Protein AF-A0A937CIP4-F1 (afdb_monomer)

Radius of gyration: 23.68 Å; Cα contacts (8 Å, |Δi|>4): 635; chains: 1; bounding box: 58×30×67 Å

pLDDT: mean 73.95, std 13.99, range [34.94, 93.0]

Sequence (249 aa):
MAFNQESLDRVAIQSRGIFNKYVYETSDSKADVLVAGYFSQSRFSIIDNDETNGKGWNHGIIECNCSDGVVIAQIDGATGSANLIPASGNGIAQVSITHPAVNYFVTVVGTGTADLNPALGGYVQVLNGFAETLNKNGAFITLADGRVQVLNGGVVQITGFADVSHSENNTNVGAAFSVTRGGFTTLSARAVHSKLPNKLLTGDIGNISGTGTLVAQAGDIIGLALASSTSGNVSITSSSLVFNFIGIN

Foldseek 3Di:
DDKDKDFDDDDPDDDPDDAREIEIEDQAAPVCCVVVCVQQPDAFAQAQDVVVVRHGQAQHKYWYQYNHGIWIWTQHNPGRGTHTDQQPDWKKWKKKQDDQPDWDKDWWAAPLDQQPFVVSDRWDFQFQRIDTPDTPRPQWDQDNGRWIAGAAWAKKKKWKKWWKDWPAAQKKKWKWKWKADPNDIDTDRDIFIDTFHGPPDPPGIDMGIDMDMDGDHHGIIMGMIMHMNHGTMMTTNIMMMMMIGPDHD

Mean predicted aligned error: 15.04 Å

Nearest PDB structures (foldseek):
  6fxn-assembly2_L  TM=7.599E-01  e=6.433E-06  Homo sapiens
  6a3v-assembly8_O  TM=5.707E-01  e=2.473E-05  Homo sapiens
  4msv-assembly1_A  TM=5.557E-01  e=6.882E-05  Homo sapiens
  6x82-assembly2_F  TM=5.798E-01  e=4.785E-04  Homo sapiens
  8iq9-assembly1_B  TM=3.345E-01  e=2.313E-02  Klebsiella phage VLC6

Secondary structure (DSSP, 8-state):
---EEEEPPPPS---TTS--EEEEE-SS-HHHHHHTTTTTT-B---S-SGGGTTS--TT-EEEEEETTEEEEEEE-TTT-BEEE---SS--EEEEE---TTS-EEEEE---S-SS--GGG---EE--S--EEEEEETTSEEE-TTS-EEESS-EEEEEEEEEEEEESSSSEEEEEEEEEEETTEEEE-SS-EEEEE--TTSTT-PEEEEEEEEEEE-TT-EEEEEEEESSSEEEEEEEEEEEEEEEE--

Structure (mmCIF, N/CA/C/O backbone):
data_AF-A0A937CIP4-F1
#
_entry.id   AF-A0A937CIP4-F1
#
loop_
_atom_site.group_PDB
_atom_site.id
_atom_site.type_symbol
_atom_site.label_atom_id
_atom_site.label_alt_id
_atom_site.label_comp_id
_atom_site.label_asym_id
_atom_site.label_entity_id
_atom_site.label_seq_id
_atom_site.pdbx_PDB_ins_code
_atom_site.Cartn_x
_atom_site.Cartn_y
_atom_site.Cartn_z
_atom_site.occupancy
_atom_site.B_iso_or_equiv
_atom_site.auth_seq_id
_atom_site.auth_comp_id
_atom_site.auth_asym_id
_atom_site.auth_atom_id
_atom_site.pdbx_PDB_model_num
ATOM 1 N N . MET A 1 1 ? -5.353 -14.628 31.528 1.00 42.16 1 MET A N 1
ATOM 2 C CA . MET A 1 1 ? -4.957 -13.240 31.838 1.00 42.16 1 MET A CA 1
ATOM 3 C C . MET A 1 1 ? -5.958 -12.687 32.834 1.00 42.16 1 MET A C 1
ATOM 5 O O . MET A 1 1 ? -7.138 -12.967 32.668 1.00 42.16 1 MET A O 1
ATOM 9 N N . ALA A 1 2 ? -5.501 -12.007 33.884 1.00 37.34 2 ALA A N 1
ATOM 10 C CA . ALA A 1 2 ? -6.371 -11.323 34.839 1.00 37.34 2 ALA A CA 1
ATOM 11 C C . ALA A 1 2 ? -6.363 -9.830 34.488 1.00 37.34 2 ALA A C 1
ATOM 13 O O . ALA A 1 2 ? -5.285 -9.262 34.341 1.00 37.34 2 ALA A O 1
ATOM 14 N N . PHE A 1 3 ? -7.536 -9.229 34.305 1.00 42.75 3 PHE A N 1
ATOM 15 C CA . PHE A 1 3 ? -7.700 -7.799 34.047 1.00 42.75 3 PHE A CA 1
ATOM 16 C C . PHE A 1 3 ? -8.361 -7.147 35.262 1.00 42.75 3 PHE A C 1
ATOM 18 O O . PHE A 1 3 ? -9.248 -7.743 35.876 1.00 42.75 3 PHE A O 1
ATOM 25 N N . ASN A 1 4 ? -7.936 -5.931 35.602 1.00 43.19 4 ASN A N 1
ATOM 26 C CA . ASN A 1 4 ? -8.629 -5.113 36.590 1.00 43.19 4 ASN A CA 1
ATOM 27 C C . ASN A 1 4 ? -9.716 -4.316 35.867 1.00 43.19 4 ASN A C 1
ATOM 29 O O . ASN A 1 4 ? -9.428 -3.580 34.924 1.00 43.19 4 ASN A O 1
ATOM 33 N N . GLN A 1 5 ? -10.966 -4.513 36.280 1.00 43.41 5 GLN A N 1
ATOM 34 C CA . GLN A 1 5 ? -12.131 -3.828 35.730 1.00 43.41 5 GLN A CA 1
ATOM 35 C C . GLN A 1 5 ? -12.677 -2.866 36.783 1.00 43.41 5 GLN A C 1
ATOM 37 O O . GLN A 1 5 ? -13.103 -3.303 37.852 1.00 43.41 5 GLN A O 1
ATOM 42 N N . GLU A 1 6 ? -12.707 -1.573 36.464 1.00 48.78 6 GLU A N 1
ATOM 43 C CA . GLU A 1 6 ? -13.253 -0.542 37.349 1.00 48.78 6 GLU A CA 1
ATOM 44 C C . GLU A 1 6 ? -14.377 0.238 36.649 1.00 48.78 6 GLU A C 1
ATOM 46 O O . GLU A 1 6 ? -14.288 0.595 35.471 1.00 48.78 6 GLU A O 1
ATOM 51 N N . SER A 1 7 ? -15.469 0.477 37.382 1.00 50.19 7 SER A N 1
ATOM 52 C CA . SER A 1 7 ? -16.595 1.313 36.951 1.00 50.19 7 SER A CA 1
ATOM 53 C C . SER A 1 7 ? -16.460 2.689 37.593 1.00 50.19 7 SER A C 1
ATOM 55 O O . SER A 1 7 ? -16.365 2.785 38.815 1.00 50.19 7 SER A O 1
ATOM 57 N N . LEU A 1 8 ? -16.488 3.760 36.797 1.00 51.81 8 LEU A N 1
ATOM 58 C CA . LEU A 1 8 ? -16.479 5.127 37.322 1.00 51.81 8 LEU A CA 1
ATOM 59 C C . LEU A 1 8 ? -17.907 5.568 37.677 1.00 51.81 8 LEU A C 1
ATOM 61 O O . LEU A 1 8 ? -18.772 5.666 36.806 1.00 51.81 8 LEU A O 1
ATOM 65 N N . ASP A 1 9 ? -18.147 5.839 38.961 1.00 43.75 9 ASP A N 1
ATOM 66 C CA . ASP A 1 9 ? -19.441 6.293 39.482 1.00 43.75 9 ASP A CA 1
ATOM 67 C C . ASP A 1 9 ? -19.730 7.767 39.123 1.00 43.75 9 ASP A C 1
ATOM 69 O O . ASP A 1 9 ? -18.839 8.622 39.127 1.00 43.75 9 ASP A O 1
ATOM 73 N N . ARG A 1 10 ? -20.996 8.096 38.815 1.00 47.72 10 ARG A N 1
ATOM 74 C CA . ARG A 1 10 ? -21.401 9.469 38.442 1.00 47.72 10 ARG A CA 1
ATOM 75 C C . ARG A 1 10 ? -21.506 10.388 39.661 1.00 47.72 10 ARG A C 1
ATOM 77 O O . ARG A 1 10 ? -22.146 10.063 40.656 1.00 47.72 10 ARG A O 1
ATOM 84 N N . VAL A 1 11 ? -21.017 11.620 39.503 1.00 37.62 11 VAL A N 1
ATOM 85 C CA . VAL A 1 11 ? -21.345 12.764 40.370 1.00 37.62 11 VAL A CA 1
ATOM 86 C C . VAL A 1 11 ? -22.846 13.086 40.263 1.00 37.62 11 VAL A C 1
ATOM 88 O O . VAL A 1 11 ? -23.406 13.111 39.167 1.00 37.62 11 VAL A O 1
ATOM 91 N N . ALA A 1 12 ? -23.491 13.367 41.402 1.00 38.19 12 ALA A N 1
ATOM 92 C CA . ALA A 1 12 ? -24.948 13.451 41.601 1.00 38.19 12 ALA A CA 1
ATOM 93 C C . ALA A 1 12 ? -25.727 14.486 40.752 1.00 38.19 12 ALA A C 1
ATOM 95 O O . ALA A 1 12 ? -26.952 14.543 40.831 1.00 38.19 12 ALA A O 1
ATOM 96 N N . ILE A 1 13 ? -25.061 15.300 39.929 1.00 41.53 13 ILE A N 1
ATOM 97 C CA . ILE A 1 13 ? -25.682 16.375 39.142 1.00 41.53 13 ILE A CA 1
ATOM 98 C C . ILE A 1 13 ? -25.259 16.245 37.679 1.00 41.53 13 ILE A C 1
ATOM 100 O O . ILE A 1 13 ? -24.484 17.052 37.177 1.00 41.53 13 ILE A O 1
ATOM 104 N N . GLN A 1 14 ? -25.738 15.225 36.969 1.00 38.31 14 GLN A N 1
ATOM 105 C CA . GLN A 1 14 ? -25.582 15.185 35.514 1.00 38.31 14 GLN A CA 1
ATOM 106 C C . GLN A 1 14 ? -26.808 14.566 34.833 1.00 38.31 14 GLN A C 1
ATOM 108 O O . GLN A 1 14 ? -27.176 13.407 35.058 1.00 38.31 14 GLN A O 1
ATOM 113 N N . SER A 1 15 ? -27.437 15.344 33.954 1.00 34.94 15 SER A N 1
ATOM 114 C CA . SER A 1 15 ? -28.519 14.898 33.083 1.00 34.94 15 SER A CA 1
ATOM 115 C C . SER A 1 15 ? -28.014 13.847 32.081 1.00 34.94 15 SER A C 1
ATOM 117 O O . SER A 1 15 ? -26.841 13.805 31.721 1.00 34.94 15 SER A O 1
ATOM 119 N N . ARG A 1 16 ? -28.909 12.908 31.764 1.00 38.69 16 ARG A N 1
ATOM 120 C CA . ARG A 1 16 ? -28.901 11.900 30.687 1.00 38.69 16 ARG A CA 1
ATOM 121 C C . ARG A 1 16 ? -27.585 11.690 29.905 1.00 38.69 16 ARG A C 1
ATOM 123 O O . ARG A 1 16 ? -27.241 12.477 29.036 1.00 38.69 16 ARG A O 1
ATOM 130 N N . GLY A 1 17 ? -26.947 10.539 30.144 1.00 39.53 17 GLY A N 1
ATOM 131 C CA . GLY A 1 17 ? -26.232 9.792 29.097 1.00 39.53 17 GLY A CA 1
ATOM 132 C C . GLY A 1 17 ? -24.750 10.081 28.850 1.00 39.53 17 GLY A C 1
ATOM 133 O O . GLY A 1 17 ? -24.206 9.522 27.910 1.00 39.53 17 GLY A O 1
ATOM 134 N N . ILE A 1 18 ? -24.078 10.920 29.643 1.00 41.06 18 ILE A N 1
ATOM 135 C CA . ILE A 1 18 ? -22.749 11.420 29.231 1.00 41.06 18 ILE A CA 1
ATOM 136 C C . ILE A 1 18 ? -21.571 10.524 29.679 1.00 41.06 18 ILE A C 1
ATOM 138 O O . ILE A 1 18 ? -20.531 10.550 29.036 1.00 41.06 18 ILE A O 1
ATOM 142 N N . PHE A 1 19 ? -21.713 9.670 30.706 1.00 47.16 19 PHE A N 1
ATOM 143 C CA . PHE A 1 19 ? -20.619 8.781 31.143 1.00 47.16 19 PHE A CA 1
ATOM 144 C C . PHE A 1 19 ? -21.122 7.441 31.702 1.00 47.16 19 PHE A C 1
ATOM 146 O O . PHE A 1 19 ? -21.158 7.250 32.913 1.00 47.16 19 PHE A O 1
ATOM 153 N N . ASN A 1 20 ? -21.489 6.505 30.824 1.00 56.81 20 ASN A N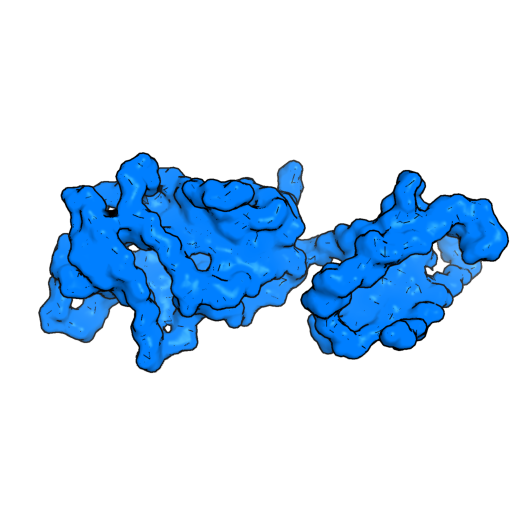 1
ATOM 154 C CA . ASN A 1 20 ? -21.344 5.077 31.128 1.00 56.81 20 ASN A CA 1
ATOM 155 C C . ASN A 1 20 ? -19.992 4.669 30.535 1.00 56.81 20 ASN A C 1
ATOM 157 O O . ASN A 1 20 ? -19.933 4.348 29.351 1.00 56.81 20 ASN A O 1
ATOM 161 N N . LYS A 1 21 ? -18.904 4.812 31.303 1.00 57.62 21 LYS A N 1
ATOM 162 C CA . LYS A 1 21 ? -17.535 4.557 30.834 1.00 57.62 21 LYS A CA 1
ATOM 163 C C . LYS A 1 21 ? -16.907 3.412 31.623 1.00 57.62 21 LYS A C 1
ATOM 165 O O . LYS A 1 21 ? -16.820 3.493 32.846 1.00 57.62 21 LYS A O 1
ATOM 170 N N . TYR A 1 22 ? -16.417 2.404 30.912 1.00 66.25 22 TYR A N 1
ATOM 171 C CA . TYR A 1 22 ? -15.527 1.381 31.453 1.00 66.25 22 TYR A CA 1
ATOM 172 C C . TYR A 1 22 ? -14.082 1.691 31.111 1.00 66.25 22 TYR A C 1
ATOM 174 O O . TYR A 1 22 ? -13.801 2.108 29.988 1.00 66.25 22 TYR A O 1
ATOM 182 N N . VAL A 1 23 ? -13.178 1.458 32.058 1.00 64.31 23 VAL A N 1
ATOM 183 C CA . VAL A 1 23 ? -11.736 1.540 31.821 1.00 64.31 23 VAL A CA 1
ATOM 184 C C . VAL A 1 23 ? -11.130 0.166 32.066 1.00 64.31 23 VAL A C 1
ATOM 186 O O . VAL A 1 23 ? -11.294 -0.414 33.138 1.00 64.31 23 VAL A O 1
ATOM 189 N N . TYR A 1 24 ? -10.446 -0.346 31.052 1.00 69.44 24 TYR A N 1
ATOM 190 C CA . TYR A 1 24 ? -9.569 -1.502 31.140 1.00 69.44 24 TYR A CA 1
ATOM 191 C C . TYR A 1 24 ? -8.127 -1.019 31.084 1.00 69.44 24 TYR A C 1
ATOM 193 O O . TYR A 1 24 ? -7.773 -0.244 30.198 1.00 69.44 24 TYR A O 1
ATOM 201 N N . GLU A 1 25 ? -7.282 -1.512 31.980 1.00 75.81 25 GLU A N 1
ATOM 202 C CA . GLU A 1 25 ? -5.837 -1.296 31.907 1.00 75.81 25 GLU A CA 1
ATOM 203 C C . GLU A 1 25 ? -5.137 -2.610 31.568 1.00 75.81 25 GLU A C 1
ATOM 205 O O . GLU A 1 25 ? -5.416 -3.650 32.171 1.00 75.81 25 GLU A O 1
ATOM 210 N N . THR A 1 26 ? -4.234 -2.570 30.590 1.00 78.50 26 THR A N 1
ATOM 211 C CA . THR A 1 26 ? -3.419 -3.720 30.195 1.00 78.50 26 THR A CA 1
ATOM 212 C C . THR A 1 26 ? -2.002 -3.297 29.814 1.00 78.50 26 THR A C 1
ATOM 214 O O . THR A 1 26 ? -1.764 -2.194 29.322 1.00 78.50 26 THR A O 1
ATOM 217 N N . SER A 1 27 ? -1.045 -4.202 30.023 1.00 85.19 27 SER A N 1
ATOM 218 C CA . SER A 1 27 ? 0.315 -4.079 29.491 1.00 85.19 27 SER A CA 1
ATOM 219 C C . SER A 1 27 ? 0.413 -4.424 28.001 1.00 85.19 27 SER A C 1
ATOM 221 O O . SER A 1 27 ? 1.442 -4.149 27.385 1.00 85.19 27 SER A O 1
ATOM 223 N N . ASP A 1 28 ? -0.622 -5.037 27.426 1.00 74.00 28 ASP A N 1
ATOM 224 C CA . ASP A 1 28 ? -0.660 -5.411 26.011 1.00 74.00 28 ASP A CA 1
ATOM 225 C C . ASP A 1 28 ? -0.593 -4.171 25.109 1.00 74.00 28 ASP A C 1
ATOM 227 O O . ASP A 1 28 ? -0.976 -3.068 25.517 1.00 74.00 28 ASP A O 1
ATOM 231 N N . SER A 1 29 ? -0.097 -4.339 23.881 1.00 76.94 29 SER A N 1
ATOM 232 C CA . SER A 1 29 ? -0.167 -3.270 22.881 1.00 76.94 29 SER A CA 1
ATOM 233 C C . SER A 1 29 ? -1.585 -3.151 22.313 1.00 76.94 29 SER A C 1
ATOM 235 O O . SER A 1 29 ? -2.377 -4.098 22.355 1.00 76.94 29 SER A O 1
ATOM 237 N N . LYS A 1 30 ? -1.913 -2.016 21.692 1.00 74.25 30 LYS A N 1
ATOM 238 C CA . LYS A 1 30 ? -3.183 -1.829 20.971 1.00 74.25 30 LYS A CA 1
ATOM 239 C C . LYS A 1 30 ? -3.402 -2.922 19.924 1.00 74.25 30 LYS A C 1
ATOM 241 O O . LYS A 1 30 ? -4.529 -3.376 19.750 1.00 74.25 30 LYS A O 1
ATOM 246 N N . ALA A 1 31 ? -2.347 -3.340 19.222 1.00 70.06 31 ALA A N 1
ATOM 247 C CA . ALA A 1 31 ? -2.440 -4.385 18.205 1.00 70.06 31 ALA A CA 1
ATOM 248 C C . ALA A 1 31 ? -2.856 -5.729 18.819 1.00 70.06 31 ALA A C 1
ATOM 250 O O . ALA A 1 31 ? -3.760 -6.382 18.299 1.00 70.06 31 ALA A O 1
ATOM 251 N N . ASP A 1 32 ? -2.265 -6.095 19.957 1.00 72.19 32 ASP A N 1
ATOM 252 C CA . ASP A 1 32 ? -2.587 -7.334 20.669 1.00 72.19 32 ASP A CA 1
ATOM 253 C C . ASP A 1 32 ? -4.035 -7.325 21.177 1.00 72.19 32 ASP A C 1
ATOM 255 O O . ASP A 1 32 ? -4.765 -8.296 20.978 1.00 72.19 32 ASP A O 1
ATOM 259 N N . VAL A 1 33 ? -4.490 -6.200 21.740 1.00 69.38 33 VAL A N 1
ATOM 260 C CA . VAL A 1 33 ? -5.876 -5.999 22.209 1.00 69.38 33 VAL A CA 1
ATOM 261 C C . VAL A 1 33 ? -6.894 -6.158 21.073 1.00 69.38 33 VAL A C 1
ATOM 263 O O . VAL A 1 33 ? -7.955 -6.769 21.252 1.00 69.38 33 VAL A O 1
ATOM 266 N N . LEU A 1 34 ? -6.578 -5.626 19.889 1.00 71.06 34 LEU A N 1
ATOM 267 C CA . LEU A 1 34 ? -7.435 -5.718 18.705 1.00 71.06 34 LEU A CA 1
ATOM 268 C C . LEU A 1 34 ? -7.466 -7.141 18.129 1.00 71.06 34 LEU A C 1
ATOM 270 O O . LEU A 1 34 ? -8.548 -7.654 17.841 1.00 71.06 34 LEU A O 1
ATOM 274 N N . VAL A 1 35 ? -6.306 -7.794 18.000 1.00 70.88 35 VAL A N 1
ATOM 275 C CA . VAL A 1 35 ? -6.182 -9.168 17.476 1.00 70.88 35 VAL A CA 1
ATOM 276 C C . VAL A 1 35 ? -6.836 -10.182 18.409 1.00 70.88 35 VAL A C 1
ATOM 278 O O . VAL A 1 35 ? -7.538 -11.083 17.951 1.00 70.88 35 VAL A O 1
ATOM 281 N N . ALA A 1 36 ? -6.657 -10.021 19.719 1.00 69.25 36 ALA A N 1
ATOM 282 C CA . ALA A 1 36 ? -7.276 -10.881 20.718 1.00 69.25 36 ALA A CA 1
ATOM 283 C C . ALA A 1 36 ? -8.794 -10.656 20.844 1.00 69.25 36 ALA A C 1
ATOM 285 O O . ALA A 1 36 ? -9.483 -11.451 21.482 1.00 69.25 36 ALA A O 1
ATOM 286 N N . GLY A 1 37 ? -9.331 -9.606 20.213 1.00 67.38 37 GLY A N 1
ATOM 287 C CA . GLY A 1 37 ? -10.765 -9.358 20.140 1.00 67.38 37 GLY A CA 1
ATOM 288 C C . GLY A 1 37 ? -11.374 -8.934 21.472 1.00 67.38 37 GLY A C 1
ATOM 289 O O . GLY A 1 37 ? -12.511 -9.303 21.757 1.00 67.38 37 GLY A O 1
ATOM 290 N N . TYR A 1 38 ? -10.651 -8.156 22.287 1.00 68.75 38 TYR A N 1
ATOM 291 C CA . TYR A 1 38 ? -11.103 -7.775 23.636 1.00 68.75 38 TYR A CA 1
ATOM 292 C C . TYR A 1 38 ? -12.512 -7.157 23.614 1.00 68.75 38 TYR A C 1
ATOM 294 O O . TYR A 1 38 ? -13.365 -7.496 24.431 1.00 68.75 38 TYR A O 1
ATOM 302 N N . PHE A 1 39 ? -12.806 -6.325 22.613 1.00 70.25 39 PHE A N 1
ATOM 303 C CA . PHE A 1 39 ? -14.122 -5.702 22.443 1.00 70.25 39 PHE A CA 1
ATOM 304 C C . PHE A 1 39 ? -15.146 -6.619 21.758 1.00 70.25 39 PHE A C 1
ATOM 306 O O . PHE A 1 39 ? -16.279 -6.728 22.219 1.00 70.25 39 PHE A O 1
ATOM 313 N N . SER A 1 40 ? -14.759 -7.334 20.697 1.00 65.19 40 SER A N 1
ATOM 314 C CA . SER A 1 40 ? -15.678 -8.197 19.936 1.00 65.19 40 SER A CA 1
ATOM 315 C C . SER A 1 40 ? -16.130 -9.440 20.713 1.00 65.19 40 SER A C 1
ATOM 317 O O . SER A 1 40 ? -17.197 -9.998 20.434 1.00 65.19 40 SER A O 1
ATOM 319 N N . GLN A 1 41 ? -15.353 -9.859 21.713 1.00 65.81 41 GLN A N 1
ATOM 320 C CA . GLN A 1 41 ? -15.698 -10.928 22.651 1.00 65.81 41 GLN A CA 1
ATOM 321 C C . GLN A 1 41 ? -16.429 -10.418 23.897 1.00 65.81 41 GLN A C 1
ATOM 323 O O . GLN A 1 41 ? -17.048 -11.214 24.603 1.00 65.81 41 GLN A O 1
ATOM 328 N N . SER A 1 42 ? -16.419 -9.108 24.152 1.00 63.94 42 SER A N 1
ATOM 329 C CA . SER A 1 42 ? -17.170 -8.539 25.266 1.00 63.94 42 SER A CA 1
ATOM 330 C C . SER A 1 42 ? -18.677 -8.685 25.032 1.00 63.94 42 SER A C 1
ATOM 332 O O . SER A 1 42 ? -19.183 -8.512 23.917 1.00 63.94 42 SER A O 1
ATOM 334 N N . ARG A 1 43 ? -19.412 -9.029 26.089 1.00 65.75 43 ARG A N 1
ATOM 335 C CA . ARG A 1 43 ? -20.875 -9.131 26.084 1.00 65.75 43 ARG A CA 1
ATOM 336 C C . ARG A 1 43 ? -21.404 -8.328 27.256 1.00 65.75 43 ARG A C 1
ATOM 338 O O . ARG A 1 43 ? -21.194 -8.712 28.402 1.00 65.75 43 ARG A O 1
ATOM 345 N N . PHE A 1 44 ? -22.071 -7.220 26.962 1.00 70.06 44 PHE A N 1
ATOM 346 C CA . PHE A 1 44 ? -22.659 -6.372 27.988 1.00 70.06 44 PHE A CA 1
ATOM 347 C C . PHE A 1 44 ? -24.171 -6.540 28.005 1.00 70.06 44 PHE A C 1
ATOM 349 O O . PHE A 1 44 ? -24.817 -6.558 26.956 1.00 70.06 44 PHE A O 1
ATOM 356 N N . SER A 1 45 ? -24.748 -6.635 29.203 1.00 68.88 45 SER A N 1
ATOM 357 C CA . SER A 1 45 ? -26.200 -6.556 29.342 1.00 68.88 45 SER A CA 1
ATOM 358 C C . SER A 1 45 ? -26.656 -5.130 29.031 1.00 68.88 45 SER A C 1
ATOM 360 O O . SER A 1 45 ? -26.304 -4.179 29.725 1.00 68.88 45 SER A O 1
ATOM 362 N N . ILE A 1 46 ? -27.437 -4.976 27.967 1.00 70.69 46 ILE A N 1
ATOM 363 C CA . ILE A 1 46 ? -28.026 -3.692 27.553 1.00 70.69 46 ILE A CA 1
ATOM 364 C C . ILE A 1 46 ? -29.352 -3.395 28.256 1.00 70.69 46 ILE A C 1
ATOM 366 O O . ILE A 1 46 ? -29.911 -2.318 28.069 1.00 70.69 46 ILE A O 1
ATOM 370 N N . ILE A 1 47 ? -29.859 -4.351 29.038 1.00 71.31 47 ILE A N 1
ATOM 371 C CA . ILE A 1 47 ? -31.130 -4.251 29.751 1.00 71.31 47 ILE A CA 1
ATOM 372 C C . ILE A 1 47 ? -30.852 -3.834 31.193 1.00 71.31 47 ILE A C 1
ATOM 374 O O . ILE A 1 47 ? -29.990 -4.414 31.856 1.00 71.31 47 ILE A O 1
ATOM 378 N N . ASP A 1 48 ? -31.624 -2.865 31.676 1.00 72.44 48 ASP A N 1
ATOM 379 C CA . ASP A 1 48 ? -31.637 -2.456 33.077 1.00 72.44 48 ASP A CA 1
ATOM 380 C C . ASP A 1 48 ? -32.077 -3.633 33.964 1.00 72.44 48 ASP A C 1
ATOM 382 O O . ASP A 1 48 ? -33.210 -4.110 33.886 1.00 72.44 48 ASP A O 1
ATOM 386 N N . ASN A 1 49 ? -31.167 -4.120 34.803 1.00 67.38 49 ASN A N 1
ATOM 387 C CA . ASN A 1 49 ? -31.391 -5.216 35.745 1.00 67.38 49 ASN A CA 1
ATOM 388 C C . ASN A 1 49 ? -30.423 -5.109 36.938 1.00 67.38 49 ASN A C 1
ATOM 390 O O . ASN A 1 49 ? -29.519 -4.274 36.938 1.00 67.38 49 ASN A O 1
ATOM 394 N N . ASP A 1 50 ? -30.577 -5.974 37.939 1.00 65.38 50 ASP A N 1
ATOM 395 C CA . ASP A 1 50 ? -29.720 -5.956 39.133 1.00 65.38 50 ASP A CA 1
ATOM 396 C C . ASP A 1 50 ? -28.232 -6.191 38.800 1.00 65.38 50 ASP A C 1
ATOM 398 O O . ASP A 1 50 ? -27.357 -5.589 39.418 1.00 65.38 50 ASP A O 1
ATOM 402 N N . GLU A 1 51 ? -27.929 -6.977 37.759 1.00 60.88 51 GLU A N 1
ATOM 403 C CA . GLU A 1 51 ? -26.556 -7.224 37.277 1.00 60.88 51 GLU A CA 1
ATOM 404 C C . GLU A 1 51 ? -25.900 -5.983 36.646 1.00 60.88 51 GLU A C 1
ATOM 406 O O . GLU A 1 51 ? -24.676 -5.869 36.602 1.00 60.88 51 GLU A O 1
ATOM 411 N N . THR A 1 52 ? -26.703 -5.032 36.166 1.00 58.22 52 THR A N 1
ATOM 412 C CA . THR A 1 52 ? -26.266 -3.743 35.603 1.00 58.22 52 THR A CA 1
ATOM 413 C C . THR A 1 52 ? -26.484 -2.587 36.577 1.00 58.22 52 THR A C 1
ATOM 415 O O . THR A 1 52 ? -26.440 -1.423 36.174 1.00 58.22 52 THR A O 1
ATOM 418 N N . ASN A 1 53 ? -26.750 -2.888 37.855 1.00 60.34 53 ASN A N 1
ATOM 419 C CA . ASN A 1 53 ? -27.110 -1.907 38.882 1.00 60.34 53 ASN A CA 1
ATOM 420 C C . ASN A 1 53 ? -28.309 -1.021 38.467 1.00 60.34 53 ASN A C 1
ATOM 422 O O . ASN A 1 53 ? -28.367 0.172 38.773 1.00 60.34 53 ASN A O 1
ATOM 426 N N . GLY A 1 54 ? -29.240 -1.607 37.707 1.00 59.47 54 GLY A N 1
ATOM 427 C CA . GLY A 1 54 ? -30.450 -0.975 37.183 1.00 59.47 54 GLY A CA 1
ATOM 428 C C . GLY A 1 54 ? -30.220 0.015 36.040 1.00 59.47 54 GLY A C 1
ATOM 429 O O . GLY A 1 54 ? -31.057 0.899 35.866 1.00 59.47 54 GLY A O 1
ATOM 430 N N . LYS A 1 55 ? -29.084 -0.059 35.324 1.00 58.22 55 LYS A N 1
ATOM 431 C CA . LYS A 1 55 ? -28.669 1.004 34.386 1.00 58.22 55 LYS A CA 1
ATOM 432 C C . LYS A 1 55 ? -28.094 0.569 33.038 1.00 58.22 55 LYS A C 1
ATOM 434 O O . LYS A 1 55 ? -27.464 1.427 32.426 1.00 58.22 55 LYS A O 1
ATOM 439 N N . GLY A 1 56 ? -28.260 -0.696 32.628 1.00 65.50 56 GLY A N 1
ATOM 440 C CA . GLY A 1 56 ? -28.166 -1.190 31.242 1.00 65.50 56 GLY A CA 1
ATOM 441 C C . GLY A 1 56 ? -27.103 -0.530 30.354 1.00 65.50 56 GLY A C 1
ATOM 442 O O . GLY A 1 56 ? -27.186 0.639 29.992 1.00 65.50 56 GLY A O 1
ATOM 443 N N . TRP A 1 57 ? -26.118 -1.284 29.874 1.00 69.88 57 TRP A N 1
ATOM 444 C CA . TRP A 1 57 ? -24.939 -0.726 29.186 1.00 69.88 57 TRP A CA 1
ATOM 445 C C . TRP A 1 57 ? -25.178 -0.211 27.758 1.00 69.88 57 TRP A C 1
ATOM 447 O O . TRP A 1 57 ? -24.239 -0.054 26.977 1.00 69.88 57 TRP A O 1
ATOM 457 N N . ASN A 1 58 ? -26.430 0.068 27.414 1.00 71.44 58 ASN A N 1
ATOM 458 C CA . ASN A 1 58 ? -26.837 0.614 26.137 1.00 71.44 58 ASN A CA 1
ATOM 459 C C . ASN A 1 58 ? -26.029 1.886 25.799 1.00 71.44 58 ASN A C 1
ATOM 461 O O . ASN A 1 58 ? -26.021 2.853 26.564 1.00 71.44 58 ASN A O 1
ATOM 465 N N . HIS A 1 59 ? -25.330 1.865 24.659 1.00 68.81 59 HIS A N 1
ATOM 466 C CA . HIS A 1 59 ? -24.477 2.951 24.161 1.00 68.81 59 HIS A CA 1
ATOM 467 C C . HIS A 1 59 ? -23.312 3.368 25.076 1.00 68.81 59 HIS A C 1
ATOM 469 O O . HIS A 1 59 ? -22.723 4.431 24.858 1.00 68.81 59 HIS A O 1
ATOM 475 N N . GLY A 1 60 ? -22.944 2.541 26.062 1.00 72.44 60 GLY A N 1
ATOM 476 C CA . GLY A 1 60 ? -21.794 2.787 26.933 1.00 72.44 60 GLY A CA 1
ATOM 477 C C . GLY A 1 60 ? -20.469 2.841 26.167 1.00 72.44 60 GLY A C 1
ATOM 478 O O . GLY A 1 60 ? -20.318 2.221 25.117 1.00 72.44 60 GLY A O 1
ATOM 479 N N . ILE A 1 61 ? -19.505 3.586 26.701 1.00 74.50 61 ILE A N 1
ATOM 480 C CA . ILE A 1 61 ? -18.150 3.729 26.165 1.00 74.50 61 ILE A CA 1
ATOM 481 C C . ILE A 1 61 ? -17.206 2.813 26.942 1.00 74.50 61 ILE A C 1
ATOM 483 O O . ILE A 1 61 ? -17.282 2.701 28.163 1.00 74.50 61 ILE A O 1
ATOM 487 N N . ILE A 1 62 ? -16.282 2.183 26.237 1.00 74.75 62 ILE A N 1
ATOM 488 C CA . ILE A 1 62 ? -15.223 1.364 26.810 1.00 74.75 62 ILE A CA 1
ATOM 489 C C . ILE A 1 62 ? -13.902 1.964 26.371 1.00 74.75 62 ILE A C 1
ATOM 491 O O . ILE A 1 62 ? -13.685 2.180 25.184 1.00 74.75 62 ILE A O 1
ATOM 495 N N . GLU A 1 63 ? -13.020 2.206 27.322 1.00 76.19 63 GLU A N 1
ATOM 496 C CA . GLU A 1 63 ? -11.659 2.663 27.103 1.00 76.19 63 GLU A CA 1
ATOM 497 C C . GLU A 1 63 ? -10.696 1.567 27.553 1.00 76.19 63 GLU A C 1
ATOM 499 O O . GLU A 1 63 ? -10.847 1.014 28.638 1.00 76.19 63 GLU A O 1
ATOM 504 N N . CYS A 1 64 ? -9.717 1.234 26.719 1.00 74.06 64 CYS A N 1
ATOM 505 C CA . CYS A 1 64 ? -8.639 0.320 27.060 1.00 74.06 64 CYS A CA 1
ATOM 506 C C . CYS A 1 64 ? -7.308 1.066 26.980 1.00 74.06 64 CYS A C 1
ATOM 508 O O . CYS A 1 64 ? -6.854 1.425 25.889 1.00 74.06 64 CYS A O 1
ATOM 510 N N . ASN A 1 65 ? -6.703 1.302 28.140 1.00 75.25 65 ASN A N 1
ATOM 511 C CA . ASN A 1 65 ? -5.364 1.850 28.284 1.00 75.25 65 ASN A CA 1
ATOM 512 C C . ASN A 1 65 ? -4.354 0.717 28.080 1.00 75.25 65 ASN A C 1
ATOM 514 O O . ASN A 1 65 ? -4.229 -0.178 28.915 1.00 75.25 65 ASN A O 1
ATOM 518 N N . CYS A 1 66 ? -3.676 0.764 26.939 1.00 76.00 66 CYS A N 1
ATOM 519 C CA . CYS A 1 66 ? -2.647 -0.168 26.492 1.00 76.00 66 CYS A CA 1
ATOM 520 C C . CYS A 1 66 ? -1.255 0.426 26.763 1.00 76.00 66 CYS A C 1
ATOM 522 O O . CYS A 1 66 ? -1.114 1.633 26.993 1.00 76.00 66 CYS A O 1
ATOM 524 N N . SER A 1 67 ? -0.201 -0.382 26.649 1.00 76.38 67 SER A N 1
ATOM 525 C CA . SER A 1 67 ? 1.179 0.099 26.844 1.00 76.38 67 SER A CA 1
ATOM 526 C C . SER A 1 67 ? 1.632 1.156 25.822 1.00 76.38 67 SER A C 1
ATOM 528 O O . SER A 1 67 ? 2.524 1.952 26.116 1.00 76.38 67 SER A O 1
ATOM 530 N N . ASP A 1 68 ? 1.005 1.206 24.643 1.00 67.62 68 ASP A N 1
ATOM 531 C CA . ASP A 1 68 ? 1.325 2.095 23.515 1.00 67.62 68 ASP A CA 1
ATOM 532 C C . ASP A 1 68 ? 0.158 3.036 23.118 1.00 67.62 68 ASP A C 1
ATOM 534 O O . ASP A 1 68 ? 0.133 3.611 22.017 1.00 67.62 68 ASP A O 1
ATOM 538 N N . GLY A 1 69 ? -0.827 3.220 24.004 1.00 67.75 69 GLY A N 1
ATOM 539 C CA . GLY A 1 69 ? -1.895 4.214 23.853 1.00 67.75 69 GLY A CA 1
ATOM 540 C C . GLY A 1 69 ? -3.279 3.717 24.262 1.00 67.75 69 GLY A C 1
ATOM 541 O O . GLY A 1 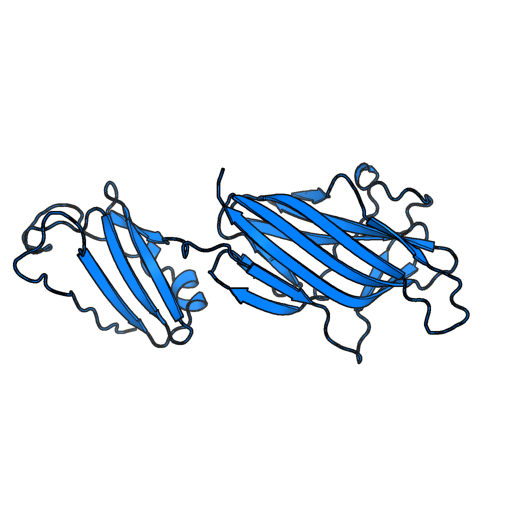69 ? -3.413 2.790 25.044 1.00 67.75 69 GLY A O 1
ATOM 542 N N . VAL A 1 70 ? -4.325 4.354 23.734 1.00 67.19 70 VAL A N 1
ATOM 543 C CA . VAL A 1 70 ? -5.718 4.099 24.134 1.00 67.19 70 VAL A CA 1
ATOM 544 C C . VAL A 1 70 ? -6.525 3.542 22.963 1.00 67.19 70 VAL A C 1
ATOM 546 O O . VAL A 1 70 ? -6.416 4.048 21.843 1.00 67.19 70 VAL A O 1
ATOM 549 N N . VAL A 1 71 ? -7.360 2.535 23.226 1.00 70.31 71 VAL A N 1
ATOM 550 C CA . VAL A 1 71 ? -8.405 2.048 22.309 1.00 70.31 71 VAL A CA 1
ATOM 551 C C . VAL A 1 71 ? -9.773 2.349 22.905 1.00 70.31 71 VAL A C 1
ATOM 553 O O . VAL A 1 71 ? -9.972 2.165 24.103 1.00 70.31 71 VAL A O 1
ATOM 556 N N . ILE A 1 72 ? -10.722 2.799 22.083 1.00 73.50 72 ILE A N 1
ATOM 557 C CA . ILE A 1 72 ? -12.078 3.131 22.529 1.00 73.50 72 ILE A CA 1
ATOM 558 C C . ILE A 1 72 ? -13.093 2.301 21.739 1.00 73.50 72 ILE A C 1
ATOM 560 O O . ILE A 1 72 ? -12.962 2.129 20.528 1.00 73.50 72 ILE A O 1
ATOM 564 N N . ALA A 1 73 ? -14.121 1.799 22.416 1.00 73.94 73 ALA A N 1
ATOM 565 C CA . ALA A 1 73 ? -15.263 1.121 21.818 1.00 73.94 73 ALA A CA 1
ATOM 566 C C . ALA A 1 73 ? -16.585 1.649 22.391 1.00 73.94 73 ALA A C 1
ATOM 568 O O . ALA A 1 73 ? -16.621 2.211 23.483 1.00 73.94 73 ALA A O 1
ATOM 569 N N . GLN A 1 74 ? -17.676 1.469 21.652 1.00 79.81 74 GLN A N 1
ATOM 570 C CA . GLN A 1 74 ? -19.041 1.752 22.074 1.00 79.81 74 GLN A CA 1
ATOM 571 C C . GLN A 1 74 ? -19.858 0.467 22.062 1.00 79.81 74 GLN A C 1
ATOM 573 O O . GLN A 1 74 ? -19.792 -0.318 21.119 1.00 79.81 74 GLN A O 1
ATOM 578 N N . ILE A 1 75 ? -20.669 0.280 23.092 1.00 77.81 75 ILE A N 1
ATOM 579 C CA . ILE A 1 75 ? -21.602 -0.835 23.196 1.00 77.81 75 ILE A CA 1
ATOM 580 C C . ILE A 1 75 ? -22.806 -0.562 22.294 1.00 77.81 75 ILE A C 1
ATOM 582 O O . ILE A 1 75 ? -23.471 0.468 22.398 1.00 77.81 75 ILE A O 1
ATOM 586 N N . ASP A 1 76 ? -23.091 -1.497 21.401 1.00 76.19 76 ASP A N 1
ATOM 587 C CA . ASP A 1 76 ? -24.254 -1.469 20.534 1.00 76.19 76 ASP A CA 1
ATOM 588 C C . ASP A 1 76 ? -25.539 -1.645 21.351 1.00 76.19 76 ASP A C 1
ATOM 590 O O . ASP A 1 76 ? -25.703 -2.608 22.103 1.00 76.19 76 ASP A O 1
ATOM 594 N N . GLY A 1 77 ? -26.466 -0.707 21.181 1.00 70.12 77 GLY A N 1
ATOM 595 C CA . GLY A 1 77 ? -27.697 -0.640 21.961 1.00 70.12 77 GLY A CA 1
ATOM 596 C C . GLY A 1 77 ? -28.747 -1.699 21.643 1.00 70.12 77 GLY A C 1
ATOM 597 O O . GLY A 1 77 ? -29.727 -1.805 22.375 1.00 70.12 77 GLY A O 1
ATOM 598 N N . ALA A 1 78 ? -28.567 -2.473 20.570 1.00 72.38 78 ALA A N 1
ATOM 599 C CA . ALA A 1 78 ? -29.481 -3.541 20.171 1.00 72.38 78 ALA A CA 1
ATOM 600 C C . ALA A 1 78 ? -28.930 -4.936 20.501 1.00 72.38 78 ALA A C 1
ATOM 602 O O . ALA A 1 78 ? -29.697 -5.860 20.765 1.00 72.38 78 ALA A O 1
ATOM 603 N N . THR A 1 79 ? -27.606 -5.095 20.491 1.00 72.06 79 THR A N 1
ATOM 604 C CA . THR A 1 79 ? -26.931 -6.399 20.576 1.00 72.06 79 THR A CA 1
ATOM 605 C C . THR A 1 79 ? -26.035 -6.552 21.804 1.00 72.06 79 THR A C 1
ATOM 607 O O . THR A 1 79 ? -25.630 -7.672 22.110 1.00 72.06 79 THR A O 1
ATOM 610 N N . GLY A 1 80 ? -25.681 -5.461 22.494 1.00 68.31 80 GLY A N 1
ATOM 611 C CA . GLY A 1 80 ? -24.754 -5.478 23.634 1.00 68.31 80 GLY A CA 1
ATOM 612 C C . GLY A 1 80 ? -23.310 -5.833 23.285 1.00 68.31 80 GLY A C 1
ATOM 613 O O . GLY A 1 80 ? -22.496 -6.075 24.180 1.00 68.31 80 GLY A O 1
ATOM 614 N N . SER A 1 81 ? -22.984 -5.870 21.992 1.00 73.69 81 SER A N 1
ATOM 615 C CA . SER A 1 81 ? -21.622 -6.073 21.492 1.00 73.69 81 SER A CA 1
ATOM 616 C C . SER A 1 81 ? -20.866 -4.748 21.465 1.00 73.69 81 SER A C 1
ATOM 618 O O . SER A 1 81 ? -21.456 -3.718 21.153 1.00 73.69 81 SER A O 1
ATOM 620 N N . ALA A 1 82 ? -19.567 -4.747 21.765 1.00 72.44 82 ALA A N 1
ATOM 621 C CA . ALA A 1 82 ? -18.757 -3.534 21.682 1.00 72.44 82 ALA A CA 1
ATOM 622 C C . ALA A 1 82 ? -18.132 -3.376 20.288 1.00 72.44 82 ALA A C 1
ATOM 624 O O . ALA A 1 82 ? -17.377 -4.235 19.831 1.00 72.44 82 ALA A O 1
ATOM 625 N N . ASN A 1 83 ? -18.420 -2.252 19.638 1.00 72.25 83 ASN A N 1
ATOM 626 C CA . ASN A 1 83 ? -17.844 -1.852 18.361 1.00 72.25 83 ASN A CA 1
ATOM 627 C C . ASN A 1 83 ? -16.769 -0.800 18.601 1.00 72.25 83 ASN A C 1
ATOM 629 O O . ASN A 1 83 ? -16.995 0.156 19.336 1.00 72.25 83 ASN A O 1
ATOM 633 N N . LEU A 1 84 ? -15.606 -0.946 17.971 1.00 72.44 84 LEU A N 1
ATOM 634 C CA . LEU A 1 84 ? -14.552 0.062 18.057 1.00 72.44 84 LEU A CA 1
ATOM 635 C C . LEU A 1 84 ? -15.090 1.420 17.599 1.00 72.44 84 LEU A C 1
ATOM 637 O O . LEU A 1 84 ? -15.692 1.518 16.531 1.00 72.44 84 LEU A O 1
ATOM 641 N N . ILE A 1 85 ? -14.854 2.456 18.402 1.00 63.81 85 ILE A N 1
ATOM 642 C CA . ILE A 1 85 ? -15.021 3.840 17.971 1.00 63.81 85 ILE A CA 1
ATOM 643 C C . ILE A 1 85 ? -13.689 4.200 17.329 1.00 63.81 85 ILE A C 1
ATOM 645 O O . ILE A 1 85 ? -12.679 4.272 18.039 1.00 63.81 85 ILE A O 1
ATOM 649 N N . PRO A 1 86 ? -13.637 4.406 16.004 1.00 57.31 86 PRO A N 1
ATOM 650 C CA . PRO A 1 86 ? -12.426 4.901 15.379 1.00 57.31 86 PRO A CA 1
ATOM 651 C C . PRO A 1 86 ? -12.023 6.195 16.079 1.00 57.31 86 PRO A C 1
ATOM 653 O O . PRO A 1 86 ? -12.881 7.044 16.334 1.00 57.31 86 PRO A O 1
ATOM 656 N N . ALA A 1 87 ? -10.736 6.358 16.390 1.00 50.81 87 ALA A N 1
ATOM 657 C CA . ALA A 1 87 ? -10.232 7.638 16.862 1.00 50.81 87 ALA A CA 1
ATOM 658 C C . ALA A 1 87 ? -10.685 8.706 15.857 1.00 50.81 87 ALA A C 1
ATOM 660 O O . ALA A 1 87 ? -10.311 8.655 14.685 1.00 50.81 87 ALA A O 1
ATOM 661 N N . SER A 1 88 ? -11.554 9.622 16.290 1.00 45.31 88 SER A N 1
ATOM 662 C CA . SER A 1 88 ? -12.084 10.685 15.445 1.00 45.31 88 SER A CA 1
ATOM 663 C C . SER A 1 88 ? -10.953 11.662 15.139 1.00 45.31 88 SER A C 1
ATOM 665 O O . SER A 1 88 ? -10.709 12.625 15.864 1.00 45.31 88 SER A O 1
ATOM 667 N N . GLY A 1 89 ? -10.216 11.357 14.086 1.00 54.31 89 GLY A N 1
ATOM 668 C CA . GLY A 1 89 ? -9.125 12.144 13.555 1.00 54.31 89 GLY A CA 1
ATOM 669 C C . GLY A 1 89 ? -8.776 11.598 12.183 1.00 54.31 89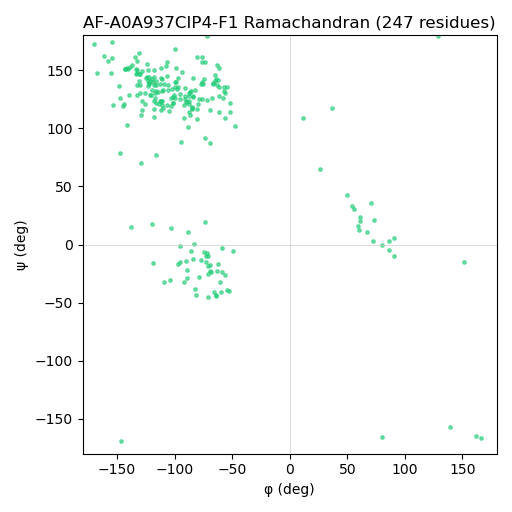 GLY A C 1
ATOM 670 O O . GLY A 1 89 ? -8.898 10.399 11.939 1.00 54.31 89 GLY A O 1
ATOM 671 N N . ASN A 1 90 ? -8.344 12.478 11.284 1.00 64.56 90 ASN A N 1
ATOM 672 C CA . ASN A 1 90 ? -7.790 12.052 10.007 1.00 64.56 90 ASN A CA 1
ATOM 673 C C . ASN A 1 90 ? -6.622 11.103 10.305 1.00 64.56 90 ASN A C 1
ATOM 675 O O . ASN A 1 90 ? -5.610 11.500 10.895 1.00 64.56 90 ASN A O 1
ATOM 679 N N . GLY A 1 91 ? -6.818 9.818 10.022 1.00 73.31 91 GLY A N 1
ATOM 680 C CA . GLY A 1 91 ? -5.775 8.816 10.158 1.00 73.31 91 GLY A CA 1
ATOM 681 C C . GLY A 1 91 ? -4.667 9.100 9.171 1.00 73.31 91 GLY A C 1
ATOM 682 O O . GLY A 1 91 ? -4.939 9.495 8.042 1.00 73.31 91 GLY A O 1
ATOM 683 N N . ILE A 1 92 ? -3.421 8.915 9.585 1.00 81.00 92 ILE A N 1
ATOM 684 C CA . ILE A 1 92 ? -2.282 9.083 8.688 1.00 81.00 92 ILE A CA 1
ATOM 685 C C . ILE A 1 92 ? -1.339 7.904 8.839 1.00 81.00 92 ILE A C 1
ATOM 687 O O . ILE A 1 92 ? -0.944 7.565 9.953 1.00 81.00 92 ILE A O 1
ATOM 691 N N . ALA A 1 93 ? -0.980 7.296 7.716 1.00 82.50 93 ALA A N 1
ATOM 692 C CA . ALA A 1 93 ? 0.108 6.338 7.626 1.00 82.50 93 ALA A CA 1
ATOM 693 C C . ALA A 1 93 ? 1.156 6.865 6.649 1.00 82.50 93 ALA A C 1
ATOM 695 O O . ALA A 1 93 ? 0.823 7.463 5.629 1.00 82.50 93 ALA A O 1
ATOM 696 N N . GLN A 1 94 ? 2.427 6.648 6.952 1.00 85.69 94 GLN A N 1
ATOM 697 C CA . GLN A 1 94 ? 3.537 6.926 6.058 1.00 85.69 94 GLN A CA 1
ATOM 698 C C . GLN A 1 94 ? 4.426 5.701 5.994 1.00 85.69 94 GLN A C 1
ATOM 700 O O . GLN A 1 94 ? 4.864 5.189 7.027 1.00 85.69 94 GLN A O 1
ATOM 705 N N . VAL A 1 95 ? 4.740 5.291 4.772 1.00 85.00 95 VAL A N 1
ATOM 706 C CA . VAL A 1 95 ? 5.707 4.234 4.502 1.00 85.00 95 VAL A CA 1
ATOM 707 C C . VAL A 1 95 ? 6.795 4.773 3.580 1.00 85.00 95 VAL A C 1
ATOM 709 O O . VAL A 1 95 ? 6.531 5.560 2.665 1.00 85.00 95 VAL A O 1
ATOM 712 N N . SER A 1 96 ? 8.036 4.380 3.819 1.00 84.69 96 SER A N 1
ATOM 713 C CA . SER A 1 96 ? 9.183 4.834 3.033 1.00 84.69 96 SER A CA 1
ATOM 714 C C . SER A 1 96 ? 10.191 3.713 2.844 1.00 84.69 96 SER A C 1
ATOM 716 O O . SER A 1 96 ? 10.338 2.819 3.678 1.00 84.69 96 SER A O 1
ATOM 718 N N . ILE A 1 97 ? 10.917 3.782 1.734 1.00 76.38 97 ILE A N 1
ATOM 719 C CA . ILE A 1 97 ? 12.168 3.062 1.569 1.00 76.38 97 ILE A CA 1
ATOM 720 C C . ILE A 1 97 ? 13.249 3.996 2.116 1.00 76.38 97 ILE A C 1
ATOM 722 O O . ILE A 1 97 ? 13.623 4.970 1.462 1.00 76.38 97 ILE A O 1
ATOM 726 N N . THR A 1 98 ? 13.709 3.736 3.343 1.00 60.81 98 THR A N 1
ATOM 727 C CA . THR A 1 98 ? 14.778 4.520 3.985 1.00 60.81 98 THR A CA 1
ATOM 728 C C . THR A 1 98 ? 15.984 3.624 4.224 1.00 60.81 98 THR A C 1
ATOM 730 O O . THR A 1 98 ? 16.211 3.164 5.341 1.00 60.81 98 THR A O 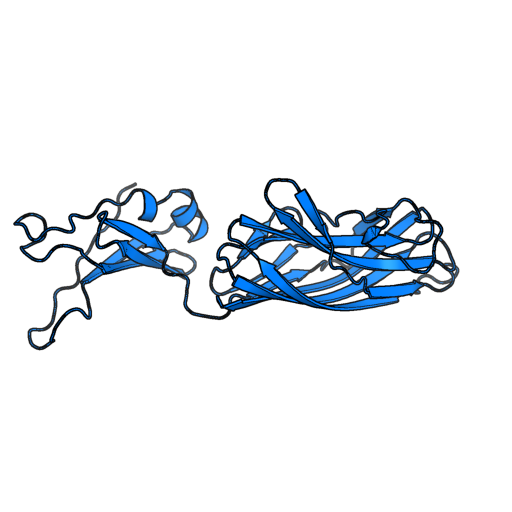1
ATOM 733 N N . HIS A 1 99 ? 16.762 3.325 3.183 1.00 49.22 99 HIS A N 1
ATOM 734 C CA . HIS A 1 99 ? 18.107 2.799 3.409 1.00 49.22 99 HIS A CA 1
ATOM 735 C C . HIS A 1 99 ? 19.064 3.099 2.249 1.00 49.22 99 HIS A C 1
ATOM 737 O O . HIS A 1 99 ? 18.854 2.602 1.148 1.00 49.22 99 HIS A O 1
ATOM 743 N N . PRO A 1 100 ? 20.169 3.828 2.491 1.00 45.34 100 PRO A N 1
ATOM 744 C CA . PRO A 1 100 ? 21.197 4.056 1.476 1.00 45.34 100 PRO A CA 1
ATOM 745 C C . PRO A 1 100 ? 22.090 2.827 1.210 1.00 45.34 100 PRO A C 1
ATOM 747 O O . PRO A 1 100 ? 22.922 2.879 0.310 1.00 45.34 100 PRO A O 1
ATOM 750 N N . ALA A 1 101 ? 21.961 1.731 1.975 1.00 49.66 101 ALA A N 1
ATOM 751 C CA . ALA A 1 101 ? 22.849 0.566 1.846 1.00 49.66 101 ALA A CA 1
ATOM 752 C C . ALA A 1 101 ? 22.302 -0.563 0.952 1.00 49.66 101 ALA A C 1
ATOM 754 O O . ALA A 1 101 ? 23.069 -1.435 0.548 1.00 49.66 101 ALA A O 1
ATOM 755 N N . VAL A 1 102 ? 21.004 -0.562 0.627 1.00 55.56 102 VAL A N 1
ATOM 756 C CA . VAL A 1 102 ? 20.389 -1.574 -0.243 1.00 55.56 102 VAL A CA 1
ATOM 757 C C . VAL A 1 102 ? 19.366 -0.878 -1.130 1.00 55.56 102 VAL A C 1
ATOM 759 O O . VAL A 1 102 ? 18.269 -0.554 -0.687 1.00 55.56 102 VAL A O 1
ATOM 762 N N . ASN A 1 103 ? 19.725 -0.640 -2.391 1.00 63.06 103 ASN A N 1
ATOM 763 C CA . ASN A 1 103 ? 18.739 -0.271 -3.399 1.00 63.06 103 ASN A CA 1
ATOM 764 C C . ASN A 1 103 ? 17.691 -1.387 -3.463 1.00 63.06 103 ASN A C 1
ATOM 766 O O . ASN A 1 103 ? 18.040 -2.558 -3.624 1.00 63.06 103 ASN A O 1
ATOM 770 N N . TYR A 1 104 ? 16.417 -1.034 -3.324 1.00 76.81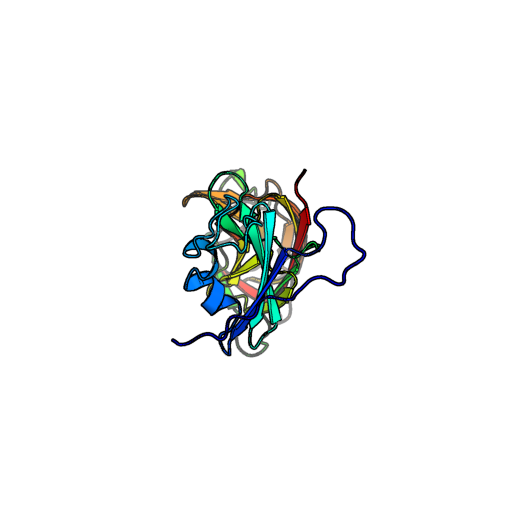 104 TYR A N 1
ATOM 771 C CA . TYR A 1 104 ? 15.340 -1.980 -3.575 1.00 76.81 104 TYR A CA 1
ATOM 772 C C . TYR A 1 104 ? 15.081 -2.027 -5.082 1.00 76.81 104 TYR A C 1
ATOM 774 O O . TYR A 1 104 ? 14.979 -0.974 -5.712 1.00 76.81 104 TYR A O 1
ATOM 782 N N . PHE A 1 105 ? 14.966 -3.222 -5.665 1.00 81.56 105 PHE A N 1
ATOM 783 C CA . PHE A 1 105 ? 14.752 -3.385 -7.102 1.00 81.56 105 PHE A CA 1
ATOM 784 C C . PHE A 1 105 ? 13.473 -4.166 -7.396 1.00 81.56 105 PHE A C 1
ATOM 786 O O . PHE A 1 105 ? 13.206 -5.193 -6.774 1.00 81.56 105 PHE A O 1
ATOM 793 N N . VAL A 1 106 ? 12.728 -3.713 -8.403 1.00 87.56 106 VAL A N 1
ATOM 794 C CA . VAL A 1 106 ? 11.606 -4.437 -9.011 1.00 87.56 106 VAL A CA 1
ATOM 795 C C . VAL A 1 106 ? 11.998 -4.828 -10.424 1.00 87.56 106 VAL A C 1
ATOM 797 O O . VAL A 1 106 ? 12.317 -3.965 -11.243 1.00 87.56 106 VAL A O 1
ATOM 800 N N . THR A 1 107 ? 11.946 -6.120 -10.731 1.00 90.25 107 THR A N 1
ATOM 801 C CA . THR A 1 107 ? 12.069 -6.585 -12.113 1.00 90.25 107 THR A CA 1
ATOM 802 C C . THR A 1 107 ? 10.742 -6.385 -12.831 1.00 90.25 107 THR A C 1
ATOM 804 O O . THR A 1 107 ? 9.699 -6.862 -12.381 1.00 90.25 107 THR A O 1
ATOM 807 N N . VAL A 1 108 ? 10.790 -5.687 -13.960 1.00 91.00 108 VAL A N 1
ATOM 808 C CA . VAL A 1 108 ? 9.625 -5.359 -14.783 1.00 91.00 108 VAL A CA 1
ATOM 809 C C . VAL A 1 108 ? 9.803 -5.914 -16.191 1.00 91.00 108 VAL A C 1
ATOM 811 O O . VAL A 1 108 ? 10.892 -5.872 -16.768 1.00 91.00 108 VAL A O 1
ATOM 814 N N . VAL A 1 109 ? 8.713 -6.432 -16.757 1.00 92.38 109 VAL A N 1
ATOM 815 C CA . VAL A 1 109 ? 8.634 -6.748 -18.186 1.00 92.38 109 VAL A CA 1
ATOM 816 C C . VAL A 1 109 ? 8.175 -5.485 -18.901 1.00 92.38 109 VAL A C 1
ATOM 818 O O . VAL A 1 109 ? 7.140 -4.917 -18.554 1.00 92.38 109 VAL A O 1
ATOM 821 N N . GLY A 1 110 ? 8.957 -5.029 -19.876 1.00 89.50 110 GLY A N 1
ATOM 822 C CA . GLY A 1 110 ? 8.674 -3.804 -20.607 1.00 89.50 110 GLY A CA 1
ATOM 823 C C . GLY A 1 110 ? 7.350 -3.883 -21.351 1.00 89.50 110 GLY A C 1
ATOM 824 O O . GLY A 1 110 ? 7.071 -4.863 -22.038 1.00 89.50 110 GLY A O 1
ATOM 825 N N . THR A 1 111 ? 6.559 -2.818 -21.263 1.00 90.62 111 THR A N 1
ATOM 826 C CA . THR A 1 111 ? 5.298 -2.698 -22.010 1.00 90.62 111 THR A CA 1
ATOM 827 C C . THR A 1 111 ? 5.522 -2.458 -23.505 1.00 90.62 111 THR A C 1
ATOM 829 O O . THR A 1 111 ? 4.585 -2.562 -24.291 1.00 90.62 111 THR A O 1
ATOM 832 N N . GLY A 1 112 ? 6.744 -2.084 -23.908 1.00 89.12 112 GLY A N 1
ATOM 833 C CA . GLY A 1 112 ? 7.076 -1.700 -25.280 1.00 89.12 112 GLY A CA 1
ATOM 834 C C . GLY A 1 112 ? 6.523 -0.333 -25.695 1.00 89.12 112 GLY A C 1
ATOM 835 O O . GLY A 1 112 ? 6.696 0.063 -26.845 1.00 89.12 112 GLY A O 1
ATOM 836 N N . THR A 1 113 ? 5.871 0.401 -24.786 1.00 87.62 113 THR A N 1
ATOM 837 C CA . THR A 1 113 ? 5.234 1.694 -25.078 1.00 87.62 113 THR A CA 1
ATOM 838 C C . THR A 1 113 ? 5.678 2.773 -24.096 1.00 87.62 113 THR A C 1
ATOM 840 O O . THR A 1 113 ? 5.994 2.498 -22.940 1.00 87.62 113 THR A O 1
ATOM 843 N N . ALA A 1 114 ? 5.710 4.020 -24.565 1.00 85.12 114 ALA A N 1
ATOM 844 C CA . ALA A 1 114 ? 6.094 5.169 -23.750 1.00 85.12 114 ALA A CA 1
ATOM 845 C C . ALA A 1 114 ? 4.964 5.659 -22.825 1.00 85.12 114 ALA A C 1
ATOM 847 O O . ALA A 1 114 ? 5.263 6.206 -21.764 1.00 85.12 114 ALA A O 1
ATOM 848 N N . ASP A 1 115 ? 3.704 5.445 -23.214 1.00 80.38 115 ASP A N 1
ATOM 849 C CA . ASP A 1 115 ? 2.518 6.050 -22.589 1.00 80.38 115 ASP A CA 1
ATOM 850 C C . ASP A 1 115 ? 2.017 5.318 -21.331 1.00 80.38 115 ASP A C 1
ATOM 852 O O . ASP A 1 115 ? 1.017 5.739 -20.756 1.00 80.38 115 ASP A O 1
ATOM 856 N N . LEU A 1 116 ? 2.692 4.230 -20.918 1.00 87.06 116 LEU A N 1
ATOM 857 C CA . LEU A 1 116 ? 2.488 3.457 -19.677 1.00 87.06 116 LEU A CA 1
ATOM 858 C C . LEU A 1 116 ? 1.060 3.549 -19.112 1.00 87.06 116 LEU A C 1
ATOM 860 O O . LEU A 1 116 ? 0.820 4.114 -18.048 1.00 87.06 116 LEU A O 1
ATOM 864 N N . ASN A 1 117 ? 0.093 3.020 -19.863 1.00 86.50 117 ASN A N 1
A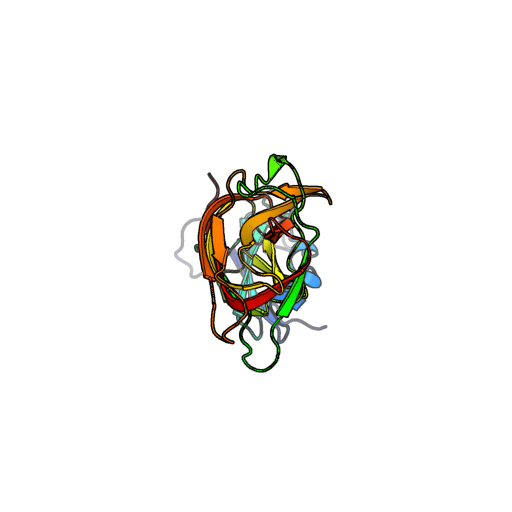TOM 865 C CA . ASN A 1 117 ? -1.316 3.076 -19.494 1.00 86.50 117 ASN A CA 1
ATOM 866 C C . ASN A 1 117 ? -1.669 1.909 -18.551 1.00 86.50 117 ASN A C 1
ATOM 868 O O . ASN A 1 117 ? -1.615 0.757 -18.993 1.00 86.50 117 ASN A O 1
ATOM 872 N N . PRO A 1 118 ? -2.110 2.163 -17.300 1.00 85.44 118 PRO A N 1
ATOM 873 C CA . PRO A 1 118 ? -2.493 1.109 -16.355 1.00 85.44 118 PRO A CA 1
ATOM 874 C C . PRO A 1 118 ? -3.578 0.155 -16.866 1.00 85.44 118 PRO A C 1
ATOM 876 O O . PRO A 1 118 ? -3.611 -1.005 -16.461 1.00 85.44 118 PRO A O 1
ATOM 879 N N . ALA A 1 119 ? -4.436 0.604 -17.790 1.00 84.56 119 ALA A N 1
ATOM 880 C CA . ALA A 1 119 ? -5.470 -0.233 -18.400 1.00 84.56 119 ALA A CA 1
ATOM 881 C C . ALA A 1 119 ? -4.914 -1.320 -19.341 1.00 84.56 119 ALA A C 1
ATOM 883 O O . ALA A 1 119 ? -5.625 -2.270 -19.656 1.00 84.56 119 ALA A O 1
ATOM 884 N N . LEU A 1 120 ? -3.663 -1.189 -19.796 1.00 84.31 120 LEU A N 1
ATOM 885 C CA . LEU A 1 120 ? -3.013 -2.135 -20.712 1.00 84.31 120 LEU A CA 1
ATOM 886 C C . LEU A 1 120 ? -2.151 -3.183 -19.985 1.00 84.31 120 LEU A C 1
ATOM 888 O O . LEU A 1 120 ? -1.594 -4.070 -20.629 1.00 84.31 120 LEU A O 1
ATOM 892 N N . GLY A 1 121 ? -2.058 -3.116 -18.653 1.00 84.00 121 GLY A N 1
ATOM 893 C CA . GLY A 1 121 ? -1.262 -4.042 -17.845 1.00 84.00 121 GLY A CA 1
ATOM 894 C C . GLY A 1 121 ? 0.240 -3.722 -17.818 1.00 84.00 121 GLY A C 1
ATOM 895 O O . GLY A 1 121 ? 0.664 -2.615 -18.138 1.00 84.00 121 GLY A O 1
ATOM 896 N N . GLY A 1 122 ? 1.052 -4.684 -17.362 1.00 87.00 122 GLY A N 1
ATOM 897 C CA . GLY A 1 122 ? 2.515 -4.541 -17.239 1.00 87.00 122 GLY A CA 1
ATOM 898 C C . GLY A 1 122 ? 3.011 -3.904 -15.934 1.00 87.00 122 GLY A C 1
ATOM 899 O O . GLY A 1 122 ? 4.212 -3.719 -15.759 1.00 87.00 122 GLY A O 1
ATOM 900 N N . TYR A 1 123 ? 2.101 -3.598 -15.007 1.00 91.31 123 TYR A N 1
ATOM 901 C CA . TYR A 1 123 ? 2.429 -3.067 -13.687 1.00 91.31 123 TYR A CA 1
ATOM 902 C C . TYR A 1 123 ? 2.702 -4.185 -12.684 1.00 91.31 123 TYR A C 1
ATOM 904 O O . TYR A 1 123 ? 1.892 -5.096 -12.511 1.00 91.31 123 TYR A O 1
ATOM 912 N N . VAL A 1 124 ? 3.820 -4.067 -11.976 1.00 90.88 124 VAL A N 1
ATOM 913 C CA . VAL A 1 124 ? 4.259 -4.994 -10.932 1.00 90.88 124 VAL A CA 1
ATOM 914 C C . VAL A 1 124 ? 4.141 -4.308 -9.575 1.00 90.88 124 VAL A C 1
ATOM 916 O O . VAL A 1 124 ? 4.554 -3.160 -9.422 1.00 90.88 124 VAL A O 1
ATOM 919 N N . GLN A 1 125 ? 3.559 -4.994 -8.589 1.00 88.31 125 GLN A N 1
ATOM 920 C CA . GLN A 1 125 ? 3.444 -4.473 -7.224 1.00 88.31 125 GLN A CA 1
ATOM 921 C C . GLN A 1 125 ? 4.822 -4.340 -6.573 1.00 88.31 125 GLN A C 1
ATOM 923 O O . GLN A 1 125 ? 5.652 -5.243 -6.669 1.00 88.31 125 GLN A O 1
ATOM 928 N N . VAL A 1 126 ? 5.033 -3.237 -5.864 1.00 86.19 126 VAL A N 1
ATOM 929 C CA . VAL A 1 126 ? 6.217 -3.024 -5.032 1.00 86.19 126 VAL A CA 1
ATOM 930 C C . VAL A 1 126 ? 5.963 -3.667 -3.669 1.00 86.19 126 VAL A C 1
ATOM 932 O O . VAL A 1 126 ? 5.041 -3.255 -2.969 1.00 86.19 126 VAL A O 1
ATOM 935 N N . LEU A 1 127 ? 6.758 -4.677 -3.297 1.00 81.19 127 LEU A N 1
ATOM 936 C CA . LEU A 1 127 ? 6.564 -5.471 -2.072 1.00 81.19 127 LEU A CA 1
ATOM 937 C C . LEU A 1 127 ? 7.848 -5.577 -1.244 1.00 81.19 127 LEU A C 1
ATOM 939 O O . LEU A 1 127 ? 8.915 -5.849 -1.784 1.00 81.19 127 LEU A O 1
ATOM 943 N N . ASN A 1 128 ? 7.745 -5.443 0.075 1.00 74.81 128 ASN A N 1
ATOM 944 C CA . ASN A 1 128 ? 8.856 -5.467 1.039 1.00 74.81 128 ASN A CA 1
ATOM 945 C C . ASN A 1 128 ? 9.907 -4.362 0.820 1.00 74.81 128 ASN A C 1
ATOM 947 O O . ASN A 1 128 ? 10.999 -4.430 1.375 1.00 74.81 128 ASN A O 1
ATOM 951 N N . GLY A 1 129 ? 9.607 -3.361 -0.012 1.00 71.19 129 GLY A N 1
ATOM 952 C CA . GLY A 1 129 ? 10.483 -2.205 -0.196 1.00 71.19 129 GLY A CA 1
ATOM 953 C C . GLY A 1 129 ? 10.284 -1.160 0.897 1.00 71.19 129 GLY A C 1
ATOM 954 O O . GLY A 1 129 ? 11.247 -0.556 1.358 1.00 71.19 129 GLY A O 1
ATOM 955 N N . PHE A 1 130 ? 9.033 -0.961 1.318 1.00 78.62 130 PHE A N 1
ATOM 956 C CA . PHE A 1 130 ? 8.650 0.094 2.246 1.00 78.62 130 PHE A CA 1
ATOM 957 C C . PHE A 1 130 ? 8.563 -0.405 3.688 1.00 78.62 130 PHE A C 1
ATOM 959 O O . PHE A 1 130 ? 8.075 -1.503 3.943 1.00 78.62 130 PHE A O 1
ATOM 966 N N . ALA A 1 131 ? 8.965 0.452 4.622 1.00 79.50 131 ALA A N 1
ATOM 967 C CA . ALA A 1 131 ? 8.773 0.272 6.054 1.00 79.50 131 ALA A CA 1
ATOM 968 C C . ALA A 1 131 ? 7.894 1.393 6.621 1.00 79.50 131 ALA A C 1
ATOM 970 O O . ALA A 1 131 ? 7.904 2.520 6.115 1.00 79.50 131 ALA A O 1
ATOM 971 N N . GLU A 1 132 ? 7.147 1.091 7.685 1.00 82.19 132 GLU A N 1
ATOM 972 C CA . GLU A 1 132 ? 6.377 2.098 8.415 1.00 82.19 132 GLU A CA 1
ATOM 973 C C . GLU A 1 132 ? 7.313 3.166 8.997 1.00 82.19 132 GLU A C 1
ATOM 975 O O . GLU A 1 132 ? 8.283 2.858 9.686 1.00 82.19 132 GLU A O 1
ATOM 980 N N . THR A 1 133 ? 7.007 4.432 8.723 1.00 78.38 133 THR A N 1
ATOM 981 C CA . THR A 1 133 ? 7.666 5.596 9.344 1.00 78.38 133 THR A CA 1
ATOM 982 C C . THR A 1 133 ? 6.733 6.318 10.304 1.00 78.38 133 THR A C 1
ATOM 984 O O . THR A 1 133 ? 7.172 6.897 11.296 1.00 78.38 133 THR A O 1
ATOM 987 N N . LEU A 1 134 ? 5.434 6.309 10.003 1.00 78.00 134 LEU A N 1
ATOM 988 C CA . LEU A 1 134 ? 4.409 6.956 10.805 1.00 78.00 134 LEU A CA 1
ATOM 989 C C . LEU A 1 134 ? 3.111 6.172 10.686 1.00 78.00 134 LEU A C 1
ATOM 991 O O . LEU A 1 134 ? 2.684 5.866 9.578 1.00 78.00 134 LEU A O 1
ATOM 995 N N . ASN A 1 135 ? 2.430 5.959 11.804 1.00 81.06 135 ASN A N 1
ATOM 996 C CA . ASN A 1 135 ? 1.038 5.541 11.807 1.00 81.06 135 ASN A CA 1
ATOM 997 C C . ASN A 1 135 ? 0.319 6.193 12.992 1.00 81.06 135 ASN A C 1
ATOM 999 O O . ASN A 1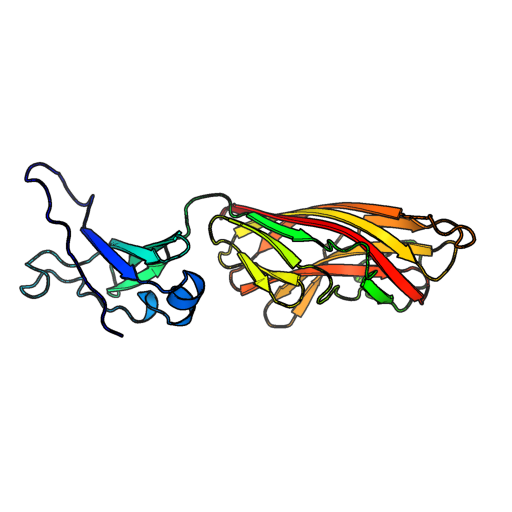 135 ? 0.721 6.044 14.148 1.00 81.06 135 ASN A O 1
ATOM 1003 N N . LYS A 1 136 ? -0.702 7.001 12.706 1.00 74.38 136 LYS A N 1
ATOM 1004 C CA . LYS A 1 136 ? -1.461 7.764 13.703 1.00 74.38 136 LYS A CA 1
ATOM 1005 C C . LYS A 1 136 ? -2.959 7.615 13.483 1.00 74.38 136 LYS A C 1
ATOM 1007 O O . LYS A 1 136 ? -3.448 7.552 12.358 1.00 74.38 136 LYS A O 1
ATOM 1012 N N . ASN A 1 137 ? -3.680 7.644 14.602 1.00 69.69 137 ASN A N 1
ATOM 1013 C CA . ASN A 1 137 ? -5.142 7.611 14.691 1.00 69.69 137 ASN A CA 1
ATOM 1014 C C . ASN A 1 137 ? -5.808 6.349 14.098 1.00 69.69 137 ASN A C 1
ATOM 1016 O O . ASN A 1 137 ? -6.984 6.389 13.760 1.00 69.69 137 ASN A O 1
ATOM 1020 N N . GLY A 1 138 ? -5.090 5.222 14.000 1.00 69.06 138 GLY A N 1
ATOM 1021 C CA . GLY A 1 138 ? -5.685 3.882 13.866 1.00 69.06 138 GLY A CA 1
ATOM 1022 C C . GLY A 1 138 ? -6.558 3.630 12.628 1.00 69.06 138 GLY A C 1
ATOM 1023 O O . GLY A 1 138 ? -7.372 2.714 12.649 1.00 69.06 138 GLY A O 1
ATOM 1024 N N . ALA A 1 139 ? -6.429 4.420 11.556 1.00 80.06 139 ALA A N 1
ATOM 1025 C CA . ALA A 1 139 ? -7.170 4.187 10.308 1.00 80.06 139 ALA A CA 1
ATOM 1026 C C . ALA A 1 139 ? -6.491 3.165 9.381 1.00 80.06 139 ALA A C 1
ATOM 1028 O O . ALA A 1 139 ? -7.098 2.711 8.410 1.00 80.06 139 ALA A O 1
ATOM 1029 N N . PHE A 1 140 ? -5.238 2.817 9.676 1.00 85.56 140 PHE A N 1
ATOM 1030 C CA . PHE A 1 140 ? -4.368 2.048 8.801 1.00 85.56 140 PHE A CA 1
ATOM 1031 C C . PHE A 1 140 ? -3.523 1.041 9.585 1.00 85.56 140 PHE A C 1
ATOM 1033 O O . PHE A 1 140 ? -3.137 1.300 10.726 1.00 85.56 140 PHE A O 1
ATOM 1040 N N . ILE A 1 141 ? -3.170 -0.067 8.936 1.00 83.69 141 ILE A N 1
ATOM 1041 C CA . ILE A 1 141 ? -2.091 -0.972 9.354 1.00 83.69 141 ILE A CA 1
ATOM 1042 C C . ILE A 1 141 ? -1.070 -1.036 8.224 1.00 83.69 141 ILE A C 1
ATOM 1044 O O . ILE A 1 141 ? -1.437 -1.313 7.082 1.00 83.69 141 ILE A O 1
ATOM 1048 N N . THR A 1 142 ? 0.209 -0.822 8.530 1.00 84.81 142 THR A N 1
ATOM 1049 C CA . THR A 1 142 ? 1.284 -1.120 7.579 1.00 84.81 142 THR A CA 1
ATOM 1050 C C . THR A 1 142 ? 1.572 -2.617 7.605 1.00 84.81 142 THR A C 1
ATOM 1052 O O . THR A 1 142 ? 1.896 -3.182 8.648 1.00 84.81 142 THR A O 1
ATOM 1055 N N . LEU A 1 143 ? 1.432 -3.275 6.459 1.00 83.69 143 LEU A N 1
ATOM 1056 C CA . LEU A 1 143 ? 1.740 -4.689 6.298 1.00 83.69 143 LEU A CA 1
ATOM 1057 C C . LEU A 1 143 ? 3.255 -4.898 6.211 1.00 83.69 143 LEU A C 1
ATOM 1059 O O . LEU A 1 143 ? 4.000 -4.013 5.793 1.00 83.69 143 LEU A O 1
ATOM 1063 N N . ALA A 1 144 ? 3.710 -6.110 6.538 1.00 77.56 144 ALA A N 1
ATOM 1064 C CA . ALA A 1 144 ? 5.125 -6.479 6.451 1.00 77.56 144 ALA A CA 1
ATOM 1065 C C . ALA A 1 144 ? 5.705 -6.339 5.029 1.00 77.56 144 ALA A C 1
ATOM 1067 O O . ALA A 1 144 ? 6.907 -6.153 4.868 1.00 77.56 144 ALA A O 1
ATOM 1068 N N . ASP A 1 145 ? 4.848 -6.390 4.005 1.00 78.62 145 ASP A N 1
ATOM 1069 C CA . ASP A 1 145 ? 5.228 -6.184 2.609 1.00 78.62 145 ASP A CA 1
ATOM 1070 C C . ASP A 1 145 ? 5.193 -4.716 2.152 1.00 78.62 145 ASP A C 1
ATOM 1072 O O . ASP A 1 145 ? 5.325 -4.435 0.960 1.00 78.62 145 ASP A O 1
ATOM 1076 N N . GLY A 1 146 ? 5.050 -3.770 3.081 1.00 76.31 146 GLY A N 1
ATOM 1077 C CA . GLY A 1 146 ? 5.107 -2.334 2.815 1.00 76.31 146 GLY A CA 1
ATOM 1078 C C . GLY A 1 146 ? 3.822 -1.733 2.244 1.00 76.31 146 GLY A C 1
ATOM 1079 O O . GLY A 1 146 ? 3.771 -0.525 2.005 1.00 76.31 146 GLY A O 1
ATOM 1080 N N . ARG A 1 147 ? 2.776 -2.538 2.027 1.00 87.81 147 ARG A N 1
ATOM 1081 C CA . ARG A 1 147 ? 1.437 -2.045 1.671 1.00 87.81 147 ARG A CA 1
ATOM 1082 C C . ARG A 1 147 ? 0.685 -1.580 2.916 1.00 87.81 147 ARG A C 1
ATOM 1084 O O . ARG A 1 147 ? 1.017 -1.965 4.033 1.00 87.81 147 ARG A O 1
ATOM 1091 N N . VAL A 1 148 ? -0.359 -0.781 2.730 1.00 89.50 148 VAL A N 1
ATOM 1092 C CA . VAL A 1 148 ? -1.189 -0.271 3.827 1.00 89.50 148 VAL A CA 1
ATOM 1093 C C . VAL A 1 148 ? -2.592 -0.852 3.740 1.00 89.50 148 VAL A C 1
ATOM 1095 O O . VAL A 1 148 ? -3.290 -0.665 2.747 1.00 89.50 148 VAL A O 1
ATOM 1098 N N . GLN A 1 149 ? -3.018 -1.548 4.790 1.00 88.94 149 GLN A N 1
ATOM 1099 C CA . GLN A 1 149 ? -4.391 -2.007 4.948 1.00 88.94 149 GLN A CA 1
ATOM 1100 C C . GLN A 1 149 ? -5.245 -0.910 5.583 1.00 88.94 149 GLN A C 1
ATOM 1102 O O . GLN A 1 149 ? -4.879 -0.327 6.604 1.00 88.94 149 GLN A O 1
ATOM 1107 N N . VAL A 1 150 ? -6.405 -0.655 4.990 1.00 85.69 150 VAL A N 1
ATOM 1108 C CA . VAL A 1 150 ? -7.397 0.295 5.488 1.00 85.69 150 VAL A CA 1
ATOM 1109 C C . VAL A 1 150 ? -8.272 -0.381 6.539 1.00 85.69 150 VAL A C 1
ATOM 1111 O O . VAL A 1 150 ? -8.866 -1.425 6.276 1.00 85.69 150 VAL A O 1
ATOM 1114 N N . LEU A 1 151 ? -8.385 0.220 7.722 1.00 82.25 151 LEU A N 1
ATOM 1115 C CA . LEU A 1 151 ? -9.226 -0.301 8.806 1.00 82.25 151 LEU A CA 1
ATOM 1116 C C . LEU A 1 151 ? -10.661 0.223 8.752 1.00 82.25 151 LEU A C 1
ATOM 1118 O O . LEU A 1 151 ? -11.582 -0.480 9.154 1.00 82.25 151 LEU A O 1
ATOM 1122 N N . ASN A 1 152 ? -10.857 1.424 8.206 1.00 75.44 152 ASN A N 1
ATOM 1123 C CA . ASN A 1 152 ? -12.161 2.075 8.120 1.00 75.44 152 ASN A CA 1
ATOM 1124 C C . ASN A 1 152 ? -12.458 2.471 6.674 1.00 75.44 152 ASN A C 1
ATOM 1126 O O . ASN A 1 152 ? -11.630 3.100 6.024 1.00 75.44 152 ASN A O 1
ATOM 1130 N N . GLY A 1 153 ? -13.642 2.125 6.165 1.00 76.50 153 GLY A N 1
ATOM 1131 C CA . GLY A 1 153 ? -14.061 2.571 4.836 1.00 76.50 153 GLY A CA 1
ATOM 1132 C C . GLY A 1 153 ? -14.219 4.092 4.779 1.00 76.50 153 GLY A C 1
ATOM 1133 O O . GLY A 1 153 ? -14.674 4.701 5.742 1.00 76.50 153 GLY A O 1
ATOM 1134 N N . GLY A 1 154 ? -13.846 4.705 3.659 1.00 79.62 154 GLY A N 1
ATOM 1135 C CA . GLY A 1 154 ? -13.895 6.153 3.477 1.00 79.62 154 GLY A CA 1
ATOM 1136 C C . GLY A 1 154 ? -13.018 6.632 2.327 1.00 79.62 154 GLY A C 1
ATOM 1137 O O . GLY A 1 154 ? -12.587 5.854 1.473 1.00 79.62 154 GLY A O 1
ATOM 1138 N N . VAL A 1 155 ? -12.753 7.932 2.294 1.00 79.88 155 VAL A N 1
ATOM 1139 C CA . VAL A 1 155 ? -11.874 8.555 1.304 1.00 79.88 155 VAL A CA 1
ATOM 1140 C C . VAL A 1 155 ? -10.445 8.588 1.837 1.00 79.88 155 VAL A C 1
ATOM 1142 O O . VAL A 1 155 ? -10.176 9.143 2.904 1.00 79.88 155 VAL A O 1
ATOM 1145 N N . VAL A 1 156 ? -9.518 8.031 1.061 1.00 83.44 156 VAL A N 1
ATOM 1146 C CA . VAL A 1 156 ? -8.078 8.068 1.326 1.00 83.44 156 VAL A CA 1
ATOM 1147 C C . VAL A 1 156 ? -7.414 8.946 0.276 1.00 83.44 156 VAL A C 1
ATOM 1149 O O . VAL A 1 156 ? -7.528 8.689 -0.924 1.00 83.44 156 VAL A O 1
ATOM 1152 N N . GLN A 1 157 ? -6.704 9.976 0.720 1.00 84.44 157 GLN A N 1
ATOM 1153 C CA . GLN A 1 157 ? -5.752 10.699 -0.112 1.00 84.44 157 GLN A CA 1
ATOM 1154 C C . GLN A 1 157 ? -4.379 10.066 0.027 1.00 84.44 157 GLN A C 1
ATOM 1156 O O . GLN A 1 157 ? -3.910 9.798 1.129 1.00 84.44 157 GLN A O 1
ATOM 1161 N N . ILE A 1 158 ? -3.727 9.867 -1.105 1.00 84.75 158 ILE A N 1
ATOM 1162 C CA . ILE A 1 158 ? -2.375 9.348 -1.185 1.00 84.75 158 ILE A CA 1
ATOM 1163 C C . ILE A 1 158 ? -1.522 10.424 -1.816 1.00 84.75 158 ILE A C 1
ATOM 1165 O O . ILE A 1 158 ? -1.868 10.954 -2.870 1.00 84.75 158 ILE A O 1
ATOM 1169 N N . THR A 1 159 ? -0.400 10.730 -1.188 1.00 83.56 159 THR A N 1
ATOM 1170 C CA . THR A 1 159 ? 0.613 11.617 -1.748 1.00 83.56 159 THR A CA 1
ATOM 1171 C C . THR A 1 159 ? 1.957 10.956 -1.575 1.00 83.56 159 THR A C 1
ATOM 1173 O O . THR A 1 159 ? 2.249 10.412 -0.512 1.00 83.56 159 THR A O 1
ATOM 1176 N N . GLY A 1 160 ? 2.800 11.011 -2.594 1.00 80.25 160 GLY A N 1
ATOM 1177 C CA . GLY A 1 160 ? 4.128 10.465 -2.438 1.00 80.25 160 GLY A CA 1
ATOM 1178 C C . GLY A 1 160 ? 5.081 10.787 -3.560 1.00 80.25 160 GLY A C 1
ATOM 1179 O O . GLY A 1 160 ? 4.703 11.345 -4.592 1.00 80.25 160 GLY A O 1
ATOM 1180 N N . PHE A 1 161 ? 6.330 10.418 -3.320 1.00 82.69 161 PHE A N 1
ATOM 1181 C CA . PHE A 1 161 ? 7.401 10.468 -4.294 1.00 82.69 161 PHE A CA 1
ATOM 1182 C C . PHE A 1 161 ? 8.248 9.199 -4.224 1.00 82.69 161 PHE A C 1
ATOM 1184 O O . PHE A 1 161 ? 8.340 8.555 -3.174 1.00 82.69 161 PHE A O 1
ATOM 1191 N N . ALA A 1 162 ? 8.885 8.869 -5.338 1.00 82.12 162 ALA A N 1
ATOM 1192 C CA . ALA A 1 162 ? 9.911 7.851 -5.436 1.00 82.12 162 ALA A CA 1
ATOM 1193 C C . ALA A 1 162 ? 11.018 8.344 -6.368 1.00 82.12 162 ALA A C 1
ATOM 1195 O O . ALA A 1 162 ? 10.760 8.762 -7.498 1.00 82.12 162 ALA A O 1
ATOM 1196 N N . ASP A 1 163 ? 12.244 8.267 -5.878 1.00 82.50 163 ASP A N 1
ATOM 1197 C CA . ASP A 1 163 ? 13.456 8.454 -6.654 1.00 82.50 163 ASP A CA 1
ATOM 1198 C C . ASP A 1 163 ? 13.835 7.108 -7.259 1.00 82.50 163 ASP A C 1
ATOM 1200 O O . ASP A 1 163 ? 14.128 6.149 -6.534 1.00 82.50 163 ASP A O 1
ATOM 1204 N N . VAL A 1 164 ? 13.770 7.025 -8.587 1.00 84.31 164 VAL A N 1
ATOM 1205 C CA . VAL A 1 164 ? 13.947 5.774 -9.318 1.00 84.31 164 VAL A CA 1
ATOM 1206 C C . VAL A 1 164 ? 15.072 5.841 -10.340 1.00 84.31 164 VAL A C 1
ATOM 1208 O O . VAL A 1 164 ? 15.349 6.879 -10.938 1.00 84.31 164 VAL A O 1
ATOM 1211 N N . SER A 1 165 ? 15.690 4.691 -10.577 1.00 85.44 165 SER A N 1
ATOM 1212 C CA . SER A 1 165 ? 16.635 4.446 -11.671 1.00 85.44 165 SER A CA 1
ATOM 1213 C C . SER A 1 165 ? 16.259 3.158 -12.401 1.00 85.44 165 SER A C 1
ATOM 1215 O O . SER A 1 165 ? 15.480 2.356 -11.885 1.00 85.44 165 SER A O 1
ATOM 1217 N N . HIS A 1 166 ? 16.798 2.942 -13.599 1.00 87.19 166 HIS A N 1
ATOM 1218 C CA . HIS A 1 166 ? 16.520 1.743 -14.389 1.00 87.19 166 HIS A CA 1
ATOM 1219 C C . HIS A 1 166 ? 17.803 1.120 -14.939 1.00 87.19 166 HIS A C 1
ATOM 1221 O O . HIS A 1 166 ? 18.784 1.815 -15.207 1.00 87.19 166 HIS A O 1
ATOM 1227 N N . SER A 1 167 ? 17.803 -0.204 -15.113 1.00 87.19 167 SER A N 1
ATOM 1228 C CA . SER A 1 167 ? 18.952 -0.937 -15.656 1.00 87.19 167 SER A CA 1
ATOM 1229 C C . SER A 1 167 ? 19.191 -0.689 -17.146 1.00 87.19 167 SER A C 1
ATOM 1231 O O . SER A 1 167 ? 20.293 -0.954 -17.620 1.00 87.19 167 SER A O 1
ATOM 1233 N N . GLU A 1 168 ? 18.188 -0.188 -17.865 1.00 86.25 168 GLU A N 1
ATOM 1234 C CA . GLU A 1 168 ? 18.242 0.152 -19.291 1.00 86.25 168 GLU A CA 1
ATOM 1235 C C . GLU A 1 168 ? 18.154 1.657 -19.536 1.00 86.25 168 GLU A C 1
ATOM 1237 O O . GLU A 1 168 ? 17.505 2.397 -18.797 1.00 86.25 168 GLU A O 1
ATOM 1242 N N . ASN A 1 169 ? 18.764 2.081 -20.641 1.00 82.50 169 ASN A N 1
ATOM 1243 C CA . ASN A 1 169 ? 18.809 3.467 -21.094 1.00 82.50 169 ASN A CA 1
ATOM 1244 C C . ASN A 1 169 ? 17.479 3.958 -21.660 1.00 82.50 169 ASN A C 1
ATOM 1246 O O . ASN A 1 169 ? 16.695 3.169 -22.187 1.00 82.50 169 ASN A O 1
ATOM 1250 N N . ASN A 1 170 ? 17.281 5.283 -21.645 1.00 82.25 170 ASN A N 1
ATOM 1251 C CA . ASN A 1 170 ? 16.203 5.973 -22.370 1.00 82.25 170 ASN A CA 1
ATOM 1252 C C . ASN A 1 170 ? 14.823 5.348 -22.135 1.00 82.25 170 ASN A C 1
ATOM 1254 O O . ASN A 1 170 ? 14.036 5.165 -23.064 1.00 82.25 170 ASN A O 1
ATOM 1258 N N . THR A 1 171 ? 14.561 4.995 -20.884 1.00 86.75 171 THR A N 1
ATOM 1259 C CA . THR A 1 171 ? 13.400 4.209 -20.489 1.00 86.75 171 THR A CA 1
ATOM 1260 C C . THR A 1 171 ? 12.418 5.085 -19.725 1.00 86.75 171 THR A C 1
ATOM 1262 O O . THR A 1 171 ? 12.817 5.892 -18.886 1.00 86.75 171 THR A O 1
ATOM 1265 N N . ASN A 1 172 ? 11.127 4.925 -20.005 1.00 89.62 172 ASN A N 1
ATOM 1266 C CA . ASN A 1 172 ? 10.082 5.526 -19.188 1.00 89.62 172 ASN A CA 1
ATOM 1267 C C . ASN A 1 172 ? 9.764 4.584 -18.036 1.00 89.62 172 ASN A C 1
ATOM 1269 O O . ASN A 1 172 ? 9.518 3.403 -18.272 1.00 89.62 172 ASN A O 1
ATOM 1273 N N . VAL A 1 173 ? 9.723 5.117 -16.818 1.00 89.56 173 VAL A N 1
ATOM 1274 C CA . VAL A 1 173 ? 9.234 4.402 -15.636 1.00 89.56 173 VAL A CA 1
ATOM 1275 C C . VAL A 1 173 ? 7.997 5.119 -15.130 1.00 89.56 173 VAL A C 1
ATOM 1277 O O . VAL A 1 173 ? 7.983 6.345 -15.012 1.00 89.56 173 VAL A O 1
ATOM 1280 N N . GLY A 1 174 ? 6.951 4.348 -14.862 1.00 88.75 174 GLY A N 1
ATOM 1281 C CA . GLY A 1 174 ? 5.658 4.839 -14.412 1.00 88.75 174 GLY A CA 1
ATOM 1282 C C . GLY A 1 174 ? 5.248 4.185 -13.109 1.00 88.75 174 GLY A C 1
ATOM 1283 O O . GLY A 1 174 ? 5.491 2.999 -12.903 1.00 88.75 174 GLY A O 1
ATOM 1284 N N . ALA A 1 175 ? 4.589 4.957 -12.255 1.00 86.88 175 ALA A N 1
ATOM 1285 C CA . ALA A 1 175 ? 4.018 4.503 -11.003 1.00 86.88 175 ALA A CA 1
ATOM 1286 C C . ALA A 1 175 ? 2.502 4.710 -10.997 1.00 86.88 175 ALA A C 1
ATOM 1288 O O . ALA A 1 175 ? 1.998 5.734 -11.465 1.00 86.88 175 ALA A O 1
ATOM 1289 N N . ALA A 1 176 ? 1.783 3.737 -10.450 1.00 86.81 176 ALA A N 1
ATOM 1290 C CA . ALA A 1 176 ? 0.344 3.791 -10.233 1.00 86.81 176 ALA A CA 1
ATOM 1291 C C . ALA A 1 176 ? 0.021 3.324 -8.812 1.00 86.81 176 ALA A C 1
ATOM 1293 O O . ALA A 1 176 ? 0.686 2.433 -8.276 1.00 86.81 176 ALA A O 1
ATOM 1294 N N . PHE A 1 177 ? -1.014 3.903 -8.208 1.00 84.69 177 PHE A N 1
ATOM 1295 C CA . PHE A 1 177 ? -1.528 3.396 -6.939 1.00 84.69 177 PHE A CA 1
ATOM 1296 C C . PHE A 1 177 ? -2.332 2.130 -7.195 1.00 84.69 177 PHE A C 1
ATOM 1298 O O . PHE A 1 177 ? -3.086 2.058 -8.167 1.00 84.69 177 PHE A O 1
ATOM 1305 N N . SER A 1 178 ? -2.180 1.140 -6.326 1.00 88.06 178 SER A N 1
ATOM 1306 C CA . SER A 1 178 ? -2.938 -0.101 -6.382 1.00 88.06 178 SER A CA 1
ATOM 1307 C C . SER A 1 178 ? -3.884 -0.203 -5.197 1.00 88.06 178 SER A C 1
ATOM 1309 O O . SER A 1 178 ? -3.553 0.206 -4.088 1.00 88.06 178 SER A O 1
ATOM 1311 N N . VAL A 1 179 ? -5.062 -0.768 -5.436 1.00 89.62 179 VAL A N 1
ATOM 1312 C CA . VAL A 1 179 ? -6.013 -1.165 -4.395 1.00 89.62 179 VAL A CA 1
ATOM 1313 C C . VAL A 1 179 ? -6.344 -2.625 -4.623 1.00 89.62 179 VAL A C 1
ATOM 1315 O O . VAL A 1 179 ? -6.818 -2.990 -5.698 1.00 89.62 179 VAL A O 1
ATOM 1318 N N . THR A 1 180 ? -6.073 -3.459 -3.626 1.00 89.62 180 THR A N 1
ATOM 1319 C CA . THR A 1 180 ? -6.417 -4.880 -3.621 1.00 89.62 180 THR A CA 1
ATOM 1320 C C . THR A 1 180 ? -7.637 -5.089 -2.735 1.00 89.62 180 THR A C 1
ATOM 1322 O O . THR A 1 180 ? -7.570 -4.831 -1.533 1.00 89.62 180 THR A O 1
ATOM 1325 N N . ARG A 1 181 ? -8.729 -5.588 -3.320 1.00 86.38 181 ARG A N 1
ATOM 1326 C CA . ARG A 1 181 ? -9.982 -5.915 -2.627 1.00 86.38 181 ARG A CA 1
ATOM 1327 C C . ARG A 1 181 ? -10.403 -7.337 -2.966 1.00 86.38 181 ARG A C 1
ATOM 1329 O O . ARG A 1 181 ? -10.553 -7.676 -4.137 1.00 86.38 181 ARG A O 1
ATOM 1336 N N . GLY A 1 182 ? -10.577 -8.183 -1.950 1.00 81.56 182 GLY A N 1
ATOM 1337 C CA . GLY A 1 182 ? -11.017 -9.573 -2.145 1.00 81.56 182 GLY A CA 1
ATOM 1338 C C . GLY A 1 182 ? -10.122 -10.386 -3.093 1.00 81.56 182 GLY A C 1
ATOM 1339 O O . GLY A 1 182 ? -10.619 -11.240 -3.815 1.00 81.56 182 GLY A O 1
ATOM 1340 N N . GLY A 1 183 ? -8.820 -10.079 -3.139 1.00 80.75 183 GLY A N 1
ATOM 1341 C CA . GLY A 1 183 ? -7.853 -10.722 -4.038 1.00 80.75 183 GLY A CA 1
ATOM 1342 C C . GLY A 1 183 ? -7.739 -10.105 -5.437 1.00 80.75 183 GLY A C 1
ATOM 1343 O O . GLY A 1 183 ? -6.855 -10.503 -6.191 1.00 80.75 183 GLY A O 1
ATOM 1344 N N . PHE A 1 184 ? -8.565 -9.113 -5.781 1.00 84.88 184 PHE A N 1
ATOM 1345 C CA . PHE A 1 184 ? -8.492 -8.402 -7.058 1.00 84.88 184 PHE A CA 1
ATOM 1346 C C . PHE A 1 184 ? -7.782 -7.063 -6.902 1.00 84.88 184 PHE A C 1
ATOM 1348 O O . PHE A 1 184 ? -8.164 -6.252 -6.058 1.00 84.88 184 PHE A O 1
ATOM 1355 N N . THR A 1 185 ? -6.781 -6.815 -7.745 1.00 87.44 185 THR A N 1
ATOM 1356 C CA . THR A 1 185 ? -6.018 -5.564 -7.743 1.00 87.44 185 THR A CA 1
ATOM 1357 C C . THR A 1 185 ? -6.483 -4.641 -8.859 1.00 87.44 185 THR A C 1
ATOM 1359 O O . THR A 1 185 ? -6.401 -4.983 -10.036 1.00 87.44 185 THR A O 1
ATOM 1362 N N . THR A 1 186 ? -6.916 -3.441 -8.489 1.00 86.62 186 THR A N 1
ATOM 1363 C CA . THR A 1 186 ? -7.209 -2.332 -9.406 1.00 86.62 186 THR A CA 1
ATOM 1364 C C . THR A 1 186 ? -6.128 -1.264 -9.311 1.00 86.62 186 THR A C 1
ATOM 1366 O O . THR A 1 186 ? -5.595 -1.028 -8.227 1.00 86.62 186 THR A O 1
ATOM 1369 N N . LEU A 1 187 ? -5.808 -0.615 -10.430 1.00 83.62 187 LEU A N 1
ATOM 1370 C CA . LEU A 1 187 ? -4.814 0.459 -10.498 1.00 83.62 187 LEU A CA 1
ATOM 1371 C C . LEU A 1 187 ? -5.489 1.819 -10.684 1.00 83.62 187 LEU A C 1
ATOM 1373 O O . LEU A 1 187 ? -6.570 1.908 -11.271 1.00 83.62 187 LEU A O 1
ATOM 1377 N N . SER A 1 188 ? -4.833 2.889 -10.237 1.00 76.31 188 SER A N 1
ATOM 1378 C CA . SER A 1 188 ? -5.242 4.251 -10.569 1.00 76.31 188 SER A CA 1
ATOM 1379 C C . SER A 1 188 ? -5.281 4.436 -12.087 1.00 76.31 188 SER A C 1
ATOM 1381 O O . SER A 1 188 ? -4.354 4.053 -12.793 1.00 76.31 188 SER A O 1
ATOM 1383 N N . ALA A 1 189 ? -6.341 5.069 -12.601 1.00 68.31 189 ALA A N 1
ATOM 1384 C CA . ALA A 1 189 ? -6.539 5.258 -14.044 1.00 68.31 189 ALA A CA 1
ATOM 1385 C C . ALA A 1 189 ? -5.447 6.114 -14.715 1.00 68.31 189 ALA A C 1
ATOM 1387 O O . ALA A 1 189 ? -5.326 6.127 -15.937 1.00 68.31 189 ALA A O 1
ATOM 1388 N N . ARG A 1 190 ? -4.668 6.852 -13.919 1.00 68.19 190 ARG A N 1
ATOM 1389 C CA . ARG A 1 190 ? -3.511 7.623 -14.368 1.00 68.19 190 ARG A CA 1
ATOM 1390 C C . ARG A 1 190 ? -2.272 7.119 -13.649 1.00 68.19 190 ARG A C 1
ATOM 1392 O O . ARG A 1 190 ? -2.291 6.967 -12.425 1.00 68.19 190 ARG A O 1
ATOM 1399 N N . ALA A 1 191 ? -1.217 6.893 -14.421 1.00 69.94 191 ALA A N 1
ATOM 1400 C CA . ALA A 1 191 ? 0.124 6.733 -13.897 1.00 69.94 191 ALA A CA 1
ATOM 1401 C C . ALA A 1 191 ? 0.849 8.078 -13.923 1.00 69.94 191 ALA A C 1
ATOM 1403 O O . ALA A 1 191 ? 0.622 8.896 -14.816 1.00 69.94 191 ALA A O 1
ATOM 1404 N N . VAL A 1 192 ? 1.742 8.288 -12.961 1.00 75.44 192 VAL A N 1
ATOM 1405 C CA . VAL A 1 192 ? 2.767 9.328 -13.067 1.00 75.44 192 VAL A CA 1
ATOM 1406 C C . VAL A 1 192 ? 4.021 8.660 -13.596 1.00 75.44 192 VAL A C 1
ATOM 1408 O O . VAL A 1 192 ? 4.434 7.633 -13.063 1.00 75.44 192 VAL A O 1
ATOM 1411 N N . HIS A 1 193 ? 4.628 9.218 -14.636 1.00 75.62 193 HIS A N 1
ATOM 1412 C CA . HIS A 1 193 ? 5.822 8.646 -15.239 1.00 75.62 193 HIS A CA 1
ATOM 1413 C C . HIS A 1 193 ? 6.891 9.700 -15.496 1.00 75.62 193 HIS A C 1
ATOM 1415 O O . HIS A 1 193 ? 6.598 10.870 -15.744 1.00 75.62 193 HIS A O 1
ATOM 1421 N N . SER A 1 194 ? 8.141 9.256 -15.457 1.00 71.81 194 SER A N 1
ATOM 1422 C CA . SER A 1 194 ? 9.310 10.064 -15.779 1.00 71.81 194 SER A CA 1
ATOM 1423 C C . SER A 1 194 ? 10.199 9.306 -16.758 1.00 71.81 194 SER A C 1
ATOM 1425 O O . SER A 1 194 ? 10.266 8.072 -16.737 1.00 71.81 194 SER A O 1
ATOM 1427 N N . LYS A 1 195 ? 10.858 10.048 -17.649 1.00 77.38 195 LYS A N 1
ATOM 1428 C CA . LYS A 1 195 ? 11.838 9.485 -18.576 1.00 77.38 195 LYS A CA 1
ATOM 1429 C C . LYS A 1 195 ? 13.204 9.512 -17.911 1.00 77.38 195 LYS A C 1
ATOM 1431 O O . LYS A 1 195 ? 13.689 10.581 -17.549 1.00 77.38 195 LYS A O 1
ATOM 1436 N N . LEU A 1 196 ? 13.824 8.346 -17.793 1.00 74.94 196 LEU A N 1
ATOM 1437 C CA . LEU A 1 196 ? 15.141 8.205 -17.194 1.00 74.94 196 LEU A CA 1
ATOM 1438 C C . LEU A 1 196 ? 16.240 8.403 -18.251 1.00 74.94 196 LEU A C 1
ATOM 1440 O O . LEU A 1 196 ? 16.181 7.764 -19.314 1.00 74.94 196 LEU A O 1
ATOM 1444 N N . PRO A 1 197 ? 17.215 9.299 -17.997 1.00 63.09 197 PRO A N 1
ATOM 1445 C CA . PRO A 1 197 ? 18.347 9.502 -18.889 1.00 63.09 197 PRO A CA 1
ATOM 1446 C C . PRO A 1 197 ? 19.346 8.325 -18.865 1.00 63.09 197 PRO A C 1
ATOM 1448 O O . PRO A 1 197 ? 19.112 7.267 -18.285 1.00 63.09 197 PRO A O 1
ATOM 1451 N N . ASN A 1 198 ? 20.393 8.457 -19.676 1.00 57.03 198 ASN A N 1
ATOM 1452 C CA . ASN A 1 198 ? 21.292 7.395 -20.128 1.00 57.03 198 ASN A CA 1
ATOM 1453 C C . ASN A 1 198 ? 22.217 6.899 -18.981 1.00 57.03 198 ASN A C 1
ATOM 1455 O O . ASN A 1 198 ? 23.018 7.670 -18.472 1.00 57.03 198 ASN A O 1
ATOM 1459 N N . LYS A 1 199 ? 22.216 5.591 -18.674 1.00 51.66 199 LYS A N 1
ATOM 1460 C CA . LYS A 1 199 ? 22.950 4.826 -17.621 1.00 51.66 199 LYS A CA 1
ATOM 1461 C C . LYS A 1 199 ? 24.461 5.072 -17.500 1.00 51.66 199 LYS A C 1
ATOM 1463 O O . LYS A 1 199 ? 25.096 4.511 -16.613 1.00 51.66 199 LYS A O 1
ATOM 1468 N N . LEU A 1 200 ? 25.084 5.847 -18.383 1.00 45.53 200 LEU A N 1
ATOM 1469 C CA . LEU A 1 200 ? 26.544 5.984 -18.404 1.00 45.53 200 LEU A CA 1
ATOM 1470 C C . LEU A 1 200 ? 27.116 6.800 -17.239 1.00 45.53 200 LEU A C 1
ATOM 1472 O O . LEU A 1 200 ? 28.332 6.803 -17.066 1.00 45.53 200 LEU A O 1
ATOM 1476 N N . LEU A 1 201 ? 26.278 7.422 -16.409 1.00 47.97 201 LEU A N 1
ATOM 1477 C CA . LEU A 1 201 ? 26.709 8.027 -15.156 1.00 47.97 201 LEU A CA 1
ATOM 1478 C C . LEU A 1 201 ? 25.817 7.514 -14.021 1.00 47.97 201 LEU A C 1
ATOM 1480 O O . LEU A 1 201 ? 24.614 7.752 -13.986 1.00 47.97 201 LEU A O 1
ATOM 1484 N N . THR A 1 202 ? 26.419 6.783 -13.085 1.00 47.25 202 THR A N 1
ATOM 1485 C CA . THR A 1 202 ? 25.864 6.526 -11.750 1.00 47.25 202 THR A CA 1
ATOM 1486 C C . THR A 1 202 ? 25.372 7.850 -11.158 1.00 47.25 202 THR A C 1
ATOM 1488 O O . THR A 1 202 ? 26.193 8.663 -10.742 1.00 47.25 202 THR A O 1
ATOM 1491 N N . GLY A 1 203 ? 24.059 8.093 -11.177 1.00 52.56 203 GLY A N 1
ATOM 1492 C CA . GLY A 1 203 ? 23.478 9.358 -10.715 1.00 52.56 203 GLY A CA 1
ATOM 1493 C C . GLY A 1 203 ? 22.159 9.769 -11.373 1.00 52.56 203 GLY A C 1
ATOM 1494 O O . GLY A 1 203 ? 21.472 10.622 -10.819 1.00 52.56 203 GLY A O 1
ATOM 1495 N N . ASP A 1 204 ? 21.772 9.162 -12.499 1.00 61.50 204 ASP A N 1
ATOM 1496 C CA . ASP A 1 204 ? 20.516 9.508 -13.176 1.00 61.50 204 ASP A CA 1
ATOM 1497 C C . ASP A 1 204 ? 19.299 8.958 -12.416 1.00 61.50 204 ASP A C 1
ATOM 1499 O O . ASP A 1 204 ? 18.855 7.822 -12.601 1.00 61.50 204 ASP A O 1
ATOM 1503 N N . ILE A 1 205 ? 18.779 9.798 -11.525 1.00 69.69 205 ILE A N 1
ATOM 1504 C CA . ILE A 1 205 ? 17.579 9.564 -10.728 1.00 69.69 205 ILE A CA 1
ATOM 1505 C C . ILE A 1 205 ? 16.425 10.330 -11.372 1.00 69.69 205 ILE A C 1
ATOM 1507 O O . ILE A 1 205 ? 16.472 11.553 -11.516 1.00 69.69 205 ILE A O 1
ATOM 1511 N N . GLY A 1 206 ? 15.366 9.617 -11.737 1.00 73.75 206 GLY A N 1
ATOM 1512 C CA . GLY A 1 206 ? 14.083 10.232 -12.046 1.00 73.75 206 GLY A CA 1
ATOM 1513 C C . GLY A 1 206 ? 13.237 10.303 -10.793 1.00 73.75 206 GLY A C 1
ATOM 1514 O O . GLY A 1 206 ? 13.007 9.290 -10.140 1.00 73.75 206 GLY A O 1
ATOM 1515 N N . ASN A 1 207 ? 12.731 11.489 -10.483 1.00 78.06 207 ASN A N 1
ATOM 1516 C CA . ASN A 1 207 ? 11.709 11.631 -9.460 1.00 78.06 207 ASN A CA 1
ATOM 1517 C C . ASN A 1 207 ? 10.330 11.366 -10.078 1.00 78.06 207 ASN A C 1
ATOM 1519 O O . ASN A 1 207 ? 9.964 11.970 -11.091 1.00 78.06 207 ASN A O 1
ATOM 1523 N N . ILE A 1 208 ? 9.570 10.466 -9.465 1.00 78.62 208 ILE A N 1
ATOM 1524 C CA . ILE A 1 208 ? 8.154 10.247 -9.751 1.00 78.62 208 ILE A CA 1
ATOM 1525 C C . ILE A 1 208 ? 7.386 10.707 -8.523 1.00 78.62 208 ILE A C 1
ATOM 1527 O O . ILE A 1 208 ? 7.537 10.119 -7.457 1.00 78.62 208 ILE A O 1
ATOM 1531 N N . SER A 1 209 ? 6.561 11.742 -8.657 1.00 75.12 209 SER A N 1
ATOM 1532 C CA . SER A 1 209 ? 5.747 12.269 -7.561 1.00 75.12 209 SER A CA 1
ATOM 1533 C C . SER A 1 209 ? 4.297 12.455 -7.979 1.00 75.12 209 SER A C 1
ATOM 1535 O O . SER A 1 209 ? 3.992 12.852 -9.101 1.00 75.12 209 SER A O 1
ATOM 1537 N N . GLY A 1 210 ? 3.376 12.143 -7.075 1.00 70.38 210 GLY A N 1
ATOM 1538 C CA . GLY A 1 210 ? 1.957 12.160 -7.387 1.00 70.38 210 GLY A CA 1
ATOM 1539 C C . GLY A 1 210 ? 1.086 12.310 -6.157 1.00 70.38 210 GLY A C 1
ATOM 1540 O O . GLY A 1 210 ? 1.482 11.992 -5.035 1.00 70.38 210 GLY A O 1
ATOM 1541 N N . THR A 1 211 ? -0.132 12.779 -6.399 1.00 78.81 211 THR A N 1
ATOM 1542 C CA . THR A 1 211 ? -1.218 12.760 -5.427 1.00 78.81 211 THR A CA 1
ATOM 1543 C C . THR A 1 211 ? -2.458 12.163 -6.076 1.00 78.81 211 THR A C 1
ATOM 1545 O O . THR A 1 211 ? -2.676 12.314 -7.280 1.00 78.81 211 THR A O 1
ATOM 1548 N N . GLY A 1 212 ? -3.257 11.457 -5.293 1.00 72.88 212 GLY A N 1
ATOM 1549 C CA . GLY A 1 212 ? -4.500 10.853 -5.737 1.00 72.88 212 GLY A CA 1
ATOM 1550 C C . GLY A 1 212 ? -5.460 10.682 -4.575 1.00 72.88 212 GLY A C 1
ATOM 1551 O O . GLY A 1 212 ? -5.064 10.687 -3.413 1.00 72.88 212 GLY A O 1
ATOM 1552 N N . THR A 1 213 ? -6.737 10.528 -4.893 1.00 77.62 213 THR A N 1
ATOM 1553 C CA . THR A 1 213 ? -7.772 10.171 -3.927 1.00 77.62 213 THR A CA 1
ATOM 1554 C C . THR A 1 213 ? -8.456 8.897 -4.384 1.00 77.62 213 THR A C 1
ATOM 1556 O O . THR A 1 213 ? -8.633 8.664 -5.581 1.00 77.62 213 THR A O 1
ATOM 1559 N N . LEU A 1 214 ? -8.825 8.055 -3.428 1.00 81.50 214 LEU A N 1
ATOM 1560 C CA . LEU A 1 214 ? -9.581 6.842 -3.690 1.00 81.50 214 LEU A CA 1
ATOM 1561 C C . LEU A 1 214 ? -10.610 6.601 -2.596 1.00 81.50 214 LEU A C 1
ATOM 1563 O O . LEU A 1 214 ? -10.427 7.004 -1.447 1.00 81.50 214 LEU A O 1
ATOM 1567 N N . VAL A 1 215 ? -11.697 5.936 -2.971 1.00 80.19 215 VAL A N 1
ATOM 1568 C CA . VAL A 1 215 ? -12.707 5.456 -2.029 1.00 80.19 215 VAL A CA 1
ATOM 1569 C C . VAL A 1 215 ? -12.327 4.033 -1.631 1.00 80.19 215 VAL A C 1
ATOM 1571 O O . VAL A 1 215 ? -12.411 3.112 -2.449 1.00 80.19 215 VAL A O 1
ATOM 1574 N N . ALA A 1 216 ? -11.888 3.869 -0.387 1.00 83.38 216 ALA A N 1
ATOM 1575 C CA . ALA A 1 216 ? -11.501 2.594 0.197 1.00 83.38 216 ALA A CA 1
ATOM 1576 C C . ALA A 1 216 ? -12.630 2.007 1.048 1.00 83.38 216 ALA A C 1
ATOM 1578 O O . ALA A 1 216 ? -13.442 2.721 1.636 1.00 83.38 216 ALA A O 1
ATOM 1579 N N . GLN A 1 217 ? -12.647 0.687 1.146 1.00 81.31 217 GLN A N 1
ATOM 1580 C CA . GLN A 1 217 ? -13.443 -0.078 2.095 1.00 81.31 217 GLN A CA 1
ATOM 1581 C C . GLN A 1 217 ? -12.531 -0.634 3.190 1.00 81.31 217 GLN A C 1
ATOM 1583 O O . GLN A 1 217 ? -11.326 -0.794 2.993 1.00 81.31 217 GLN A O 1
ATOM 1588 N N . ALA A 1 218 ? -13.110 -0.935 4.353 1.00 82.31 218 ALA A N 1
ATOM 1589 C CA . ALA A 1 218 ? -12.385 -1.644 5.398 1.00 82.31 218 ALA A CA 1
ATOM 1590 C C . ALA A 1 218 ? -11.873 -2.988 4.851 1.00 82.31 218 ALA A C 1
ATOM 1592 O O . ALA A 1 218 ? -12.614 -3.729 4.204 1.00 82.31 218 ALA A O 1
ATOM 1593 N N . GLY A 1 219 ? -10.599 -3.281 5.096 1.00 81.00 219 GLY A N 1
ATOM 1594 C CA . GLY A 1 219 ? -9.905 -4.459 4.587 1.00 81.00 219 GLY A CA 1
ATOM 1595 C C . GLY A 1 219 ? -9.211 -4.271 3.235 1.00 81.00 219 GLY A C 1
ATOM 1596 O O . GLY A 1 219 ? -8.431 -5.146 2.861 1.00 81.00 219 GLY A O 1
ATOM 1597 N N . ASP A 1 220 ? -9.429 -3.157 2.527 1.00 87.25 220 ASP A N 1
ATOM 1598 C CA . ASP A 1 220 ? -8.683 -2.858 1.302 1.00 87.25 220 ASP A CA 1
ATOM 1599 C C . ASP A 1 220 ? -7.190 -2.718 1.591 1.00 87.25 220 ASP A C 1
ATOM 1601 O O . ASP A 1 220 ? -6.790 -2.119 2.590 1.00 87.25 220 ASP A O 1
ATOM 1605 N N . ILE A 1 221 ? -6.362 -3.224 0.679 1.00 90.94 221 ILE A N 1
ATOM 1606 C CA . ILE A 1 221 ? -4.907 -3.090 0.760 1.00 90.94 221 ILE A CA 1
ATOM 1607 C C . ILE A 1 221 ? -4.439 -2.151 -0.343 1.00 90.94 221 ILE A C 1
ATOM 1609 O O . ILE A 1 221 ? -4.587 -2.448 -1.529 1.00 90.94 221 ILE A O 1
ATOM 1613 N N . ILE A 1 222 ? -3.850 -1.032 0.053 1.00 90.88 222 ILE A N 1
ATOM 1614 C CA . ILE A 1 222 ? -3.337 0.001 -0.836 1.00 90.88 222 ILE A CA 1
ATOM 1615 C C . ILE A 1 222 ? -1.823 -0.165 -0.984 1.00 90.88 222 ILE A C 1
ATOM 1617 O O . ILE A 1 222 ? -1.109 -0.358 0.000 1.00 90.88 222 ILE A O 1
ATOM 1621 N N . GLY A 1 223 ? -1.322 -0.069 -2.211 1.00 88.69 223 GLY A N 1
ATOM 1622 C CA . GLY A 1 223 ? 0.104 -0.152 -2.505 1.00 88.69 223 GLY A CA 1
ATOM 1623 C C . GLY A 1 223 ? 0.532 0.720 -3.680 1.00 88.69 223 GLY A C 1
ATOM 1624 O O . GLY A 1 223 ? -0.218 1.559 -4.189 1.00 88.69 223 GLY A O 1
ATOM 1625 N N . LEU A 1 224 ? 1.772 0.498 -4.108 1.00 87.12 224 LEU A N 1
ATOM 1626 C CA . LEU A 1 224 ? 2.365 1.106 -5.291 1.00 87.12 224 LEU A CA 1
ATOM 1627 C C . LEU A 1 224 ? 2.676 0.014 -6.311 1.00 87.12 224 LEU A C 1
ATOM 1629 O O . LEU A 1 224 ? 3.163 -1.060 -5.954 1.00 87.12 224 LEU A O 1
ATOM 1633 N N . ALA A 1 225 ? 2.440 0.303 -7.584 1.00 89.38 225 ALA A N 1
ATOM 1634 C CA . ALA A 1 225 ? 2.839 -0.549 -8.690 1.00 89.38 225 ALA A CA 1
ATOM 1635 C C . ALA A 1 225 ? 3.699 0.232 -9.684 1.00 89.38 225 ALA A C 1
ATOM 1637 O O . ALA A 1 225 ? 3.434 1.408 -9.938 1.00 89.38 225 ALA A O 1
ATOM 1638 N N . LEU A 1 226 ? 4.696 -0.432 -10.265 1.00 91.00 226 LEU A N 1
ATOM 1639 C CA . LEU A 1 226 ? 5.620 0.149 -11.236 1.00 91.00 226 LEU A CA 1
ATOM 1640 C C . LEU A 1 226 ? 5.522 -0.559 -12.586 1.00 91.00 226 LEU A C 1
ATOM 1642 O O . LEU A 1 226 ? 5.357 -1.776 -12.643 1.00 91.00 226 LEU A O 1
ATOM 1646 N N . ALA A 1 227 ? 5.671 0.203 -13.662 1.00 92.94 227 ALA A N 1
ATOM 1647 C CA . ALA A 1 227 ? 5.816 -0.300 -15.023 1.00 92.94 227 ALA A CA 1
ATOM 1648 C C . ALA A 1 227 ? 6.952 0.431 -15.737 1.00 92.94 227 ALA A C 1
ATOM 1650 O O . ALA A 1 227 ? 7.359 1.526 -15.340 1.00 92.94 227 ALA A O 1
ATOM 1651 N N . SER A 1 228 ? 7.440 -0.173 -16.816 1.00 93.00 228 SER A N 1
ATOM 1652 C CA . SER A 1 228 ? 8.506 0.389 -17.636 1.00 93.00 228 SER A CA 1
ATOM 1653 C C . SER A 1 228 ? 8.227 0.195 -19.122 1.00 93.00 228 SER A C 1
ATOM 1655 O O . SER A 1 228 ? 7.533 -0.744 -19.523 1.00 93.00 228 SER A O 1
ATOM 1657 N N . SER A 1 229 ? 8.761 1.082 -19.962 1.00 92.94 229 SER A N 1
ATOM 1658 C CA . SER A 1 229 ? 8.699 0.918 -21.417 1.00 92.94 229 SER A CA 1
ATOM 1659 C C . SER A 1 229 ? 9.603 -0.218 -21.909 1.00 92.94 229 SER A C 1
ATOM 1661 O O . SER A 1 229 ? 9.331 -0.802 -22.956 1.00 92.94 229 SER A O 1
ATOM 1663 N N . THR A 1 230 ? 10.655 -0.557 -21.159 1.00 92.12 230 THR A N 1
ATOM 1664 C CA . THR A 1 230 ? 11.629 -1.615 -21.480 1.00 92.12 230 THR A CA 1
ATOM 1665 C C . THR A 1 230 ? 11.720 -2.634 -20.342 1.00 92.12 230 THR A C 1
ATOM 1667 O O . THR A 1 230 ? 11.377 -2.340 -19.198 1.00 92.12 230 THR A O 1
ATOM 1670 N N . SER A 1 231 ? 12.139 -3.861 -20.656 1.00 92.88 231 SER A N 1
ATOM 1671 C CA . SER A 1 231 ? 12.367 -4.881 -19.629 1.00 92.88 231 SER A CA 1
ATOM 1672 C C . SER A 1 231 ? 13.662 -4.594 -18.882 1.00 92.88 231 SE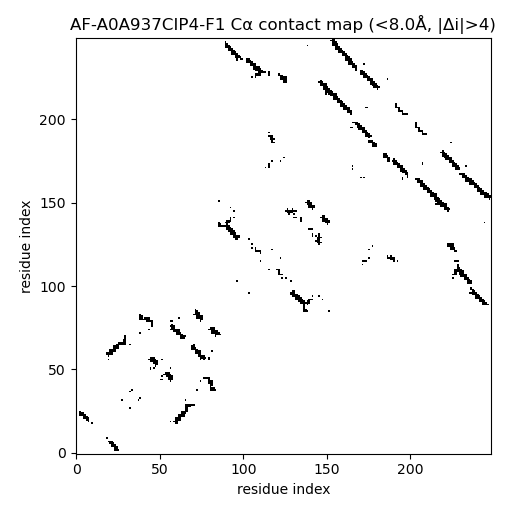R A C 1
ATOM 1674 O O . SER A 1 231 ? 14.669 -4.266 -19.505 1.00 92.88 231 SER A O 1
ATOM 1676 N N . GLY A 1 232 ? 13.652 -4.755 -17.564 1.00 90.31 232 GLY A N 1
ATOM 1677 C CA . GLY A 1 232 ? 14.819 -4.472 -16.738 1.00 90.31 232 GLY A CA 1
ATOM 1678 C C . GLY A 1 232 ? 14.488 -4.400 -15.256 1.00 90.31 232 GLY A C 1
ATOM 1679 O O . GLY A 1 232 ? 13.414 -4.811 -14.815 1.00 90.31 232 GLY A O 1
ATOM 1680 N N . ASN A 1 233 ? 15.437 -3.879 -14.485 1.00 89.50 233 ASN A N 1
ATOM 1681 C CA . ASN A 1 233 ? 15.264 -3.627 -13.061 1.00 89.50 233 ASN A CA 1
ATOM 1682 C C . ASN A 1 233 ? 15.035 -2.134 -12.833 1.00 89.50 233 ASN A C 1
ATOM 1684 O O . ASN A 1 233 ? 15.864 -1.317 -13.237 1.00 89.50 233 ASN A O 1
ATOM 1688 N N . VAL A 1 234 ? 13.941 -1.794 -12.152 1.00 88.31 234 VAL A N 1
ATOM 1689 C CA . VAL A 1 234 ? 13.702 -0.459 -11.592 1.00 88.31 234 VAL A CA 1
ATOM 1690 C C . VAL A 1 234 ? 14.233 -0.449 -10.163 1.00 88.31 234 VAL A C 1
ATOM 1692 O O . VAL A 1 234 ? 13.755 -1.226 -9.340 1.00 88.31 234 VAL A O 1
ATOM 1695 N N . SER A 1 235 ? 15.188 0.422 -9.853 1.00 86.81 235 SER A N 1
ATOM 1696 C CA . SER A 1 235 ? 15.691 0.626 -8.488 1.00 86.81 235 SER A CA 1
ATOM 1697 C C . SER A 1 235 ? 14.997 1.816 -7.843 1.00 86.81 2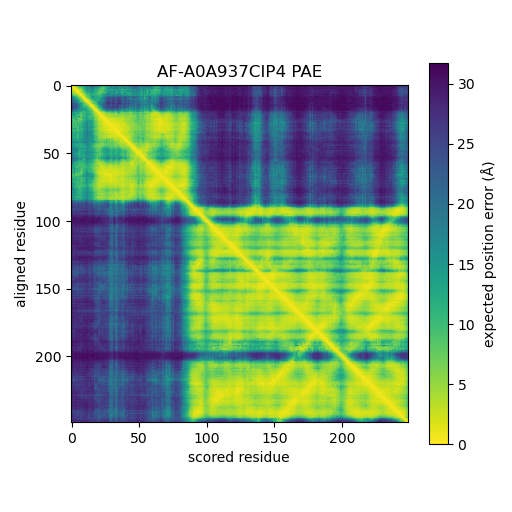35 SER A C 1
ATOM 1699 O O . SER A 1 235 ? 14.929 2.867 -8.473 1.00 86.81 235 SER A O 1
ATOM 1701 N N . ILE A 1 236 ? 14.564 1.690 -6.590 1.00 84.19 236 ILE A N 1
ATOM 1702 C CA . ILE A 1 236 ? 14.061 2.797 -5.766 1.00 84.19 236 ILE A CA 1
ATOM 1703 C C . ILE A 1 236 ? 15.145 3.143 -4.742 1.00 84.19 236 ILE A C 1
ATOM 1705 O O . ILE A 1 236 ? 15.484 2.316 -3.894 1.00 84.19 236 ILE A O 1
ATOM 1709 N N . THR A 1 237 ? 15.708 4.348 -4.838 1.00 79.50 237 THR A N 1
ATOM 1710 C CA . THR A 1 237 ? 16.797 4.816 -3.959 1.00 79.50 237 THR A CA 1
ATOM 1711 C C . THR A 1 237 ? 16.277 5.558 -2.734 1.00 79.50 237 THR A C 1
ATOM 1713 O O . THR A 1 237 ? 16.896 5.528 -1.674 1.00 79.50 237 THR A O 1
ATOM 1716 N N . SER A 1 238 ? 15.152 6.256 -2.882 1.00 80.06 238 SER A N 1
ATOM 1717 C CA . SER A 1 238 ? 14.491 6.998 -1.811 1.00 80.06 238 SER A CA 1
ATOM 1718 C C . SER A 1 238 ? 13.004 7.132 -2.138 1.00 80.06 238 SER A C 1
ATOM 1720 O O . SER A 1 238 ? 12.623 7.182 -3.310 1.00 80.06 238 SER A O 1
ATOM 1722 N N . SER A 1 239 ? 12.138 7.158 -1.128 1.00 84.06 239 SER A N 1
ATOM 1723 C CA . SER A 1 239 ? 10.707 7.361 -1.356 1.00 84.06 239 SER A CA 1
ATOM 1724 C C . SER A 1 239 ? 9.973 7.801 -0.098 1.00 84.06 239 SER A C 1
ATOM 1726 O O . SER A 1 239 ? 10.395 7.510 1.019 1.00 84.06 239 SER A O 1
ATOM 1728 N N . SER A 1 240 ? 8.783 8.359 -0.278 1.00 85.12 240 SER A N 1
ATOM 1729 C CA . SER A 1 240 ? 7.804 8.529 0.794 1.00 85.12 240 SER A CA 1
ATOM 1730 C C . SER A 1 240 ? 6.405 8.402 0.218 1.00 85.12 240 SER A C 1
ATOM 1732 O O . SER A 1 240 ? 6.072 9.113 -0.729 1.00 85.12 240 SER A O 1
ATOM 1734 N N . LEU A 1 241 ? 5.589 7.515 0.783 1.00 86.50 241 LEU A N 1
ATOM 1735 C CA . LEU A 1 241 ? 4.164 7.404 0.490 1.00 86.50 241 LEU A CA 1
ATOM 1736 C C . LEU A 1 241 ? 3.389 7.729 1.763 1.00 86.50 241 LEU A C 1
ATOM 1738 O O . LEU A 1 241 ? 3.573 7.080 2.790 1.00 86.50 241 LEU A O 1
ATOM 1742 N N . VAL A 1 242 ? 2.527 8.735 1.686 1.00 86.69 242 VAL A N 1
ATOM 1743 C CA . VAL A 1 242 ? 1.673 9.203 2.776 1.00 86.69 242 VAL A CA 1
ATOM 1744 C C . VAL A 1 242 ? 0.224 8.908 2.415 1.00 86.69 242 VAL A C 1
ATOM 1746 O O . VAL A 1 242 ? -0.270 9.373 1.388 1.00 86.69 242 VAL A O 1
ATOM 1749 N N . PHE A 1 243 ? -0.457 8.174 3.285 1.00 87.94 243 PHE A N 1
ATOM 1750 C CA . PHE A 1 243 ? -1.876 7.855 3.220 1.00 87.94 243 PHE A CA 1
ATOM 1751 C C . PHE A 1 243 ? -2.593 8.672 4.284 1.00 87.94 243 PHE A C 1
ATOM 1753 O O . PHE A 1 243 ? -2.300 8.544 5.469 1.00 87.94 243 PHE A O 1
ATOM 1760 N N . ASN A 1 244 ? -3.524 9.515 3.865 1.00 85.38 244 ASN A N 1
ATOM 1761 C CA . ASN A 1 244 ? -4.315 10.372 4.730 1.00 85.38 244 ASN A CA 1
ATOM 1762 C C . ASN A 1 244 ? -5.791 9.991 4.598 1.00 85.38 244 ASN A C 1
ATOM 1764 O O . ASN A 1 244 ? -6.376 10.099 3.520 1.00 85.38 244 ASN A O 1
ATOM 1768 N N . PHE A 1 245 ? -6.389 9.531 5.688 1.00 85.25 245 PHE A N 1
ATOM 1769 C CA . PHE A 1 245 ? -7.809 9.233 5.775 1.00 85.25 245 PHE A CA 1
ATOM 1770 C C . PHE A 1 245 ? -8.574 10.538 5.996 1.00 85.25 245 PHE A C 1
ATOM 1772 O O . PHE A 1 245 ? -8.373 11.205 7.007 1.00 85.25 245 PHE A O 1
ATOM 1779 N N . ILE A 1 246 ? -9.433 10.911 5.048 1.00 73.62 246 ILE A N 1
ATOM 1780 C CA . ILE A 1 246 ? -10.137 12.205 5.050 1.00 73.62 246 ILE A CA 1
ATOM 1781 C C . ILE A 1 246 ? -11.554 12.083 5.636 1.00 73.62 246 ILE A C 1
ATOM 1783 O O . ILE A 1 246 ? -12.137 13.085 6.041 1.00 73.62 246 ILE A O 1
ATOM 1787 N N . GLY A 1 247 ? -12.102 10.868 5.732 1.00 63.97 247 GLY A N 1
ATOM 1788 C CA . GLY A 1 247 ? -13.408 10.614 6.343 1.00 63.97 247 GLY A CA 1
ATOM 1789 C C . GLY A 1 247 ? -14.349 9.786 5.473 1.00 63.97 247 GLY A C 1
ATOM 1790 O O . GLY A 1 247 ? -14.013 9.375 4.362 1.00 63.97 247 GLY A O 1
ATOM 1791 N N . ILE A 1 248 ? -15.536 9.532 6.014 1.00 59.88 248 ILE A N 1
ATOM 1792 C CA . ILE A 1 248 ? -16.636 8.813 5.367 1.00 59.88 248 ILE A CA 1
ATOM 1793 C C . ILE A 1 248 ? -17.548 9.881 4.746 1.00 59.88 248 ILE A C 1
ATOM 1795 O O . ILE A 1 248 ? -17.943 10.804 5.457 1.00 59.88 248 ILE A O 1
ATOM 1799 N N . ASN A 1 249 ? -17.829 9.797 3.441 1.00 44.56 249 ASN A N 1
ATOM 1800 C CA . ASN A 1 249 ? -18.913 10.584 2.835 1.00 44.56 249 ASN A CA 1
ATOM 1801 C C . ASN A 1 249 ? -20.270 10.058 3.303 1.00 44.56 249 ASN A C 1
ATOM 1803 O O . ASN A 1 249 ? -20.402 8.815 3.375 1.00 44.56 249 ASN A O 1
#

Solvent-accessible surface area (backbone atoms only — not comparable to full-atom values): 13472 Å² total; per-residue (Å²): 139,88,73,64,78,53,79,65,80,80,70,97,84,69,79,86,86,84,68,54,47,39,47,38,60,46,81,48,41,61,66,54,46,59,73,72,27,61,46,72,71,38,79,46,61,44,57,64,33,79,93,44,75,59,60,18,47,45,61,20,40,37,38,35,43,27,67,78,46,78,48,42,26,34,23,36,68,89,75,18,37,32,42,76,46,73,55,93,52,71,13,36,35,27,31,26,35,86,45,94,87,57,73,39,70,46,78,35,58,35,64,75,41,81,77,62,50,54,92,76,54,52,62,42,74,63,64,60,55,27,42,80,77,43,78,42,51,75,36,58,44,74,42,87,42,36,29,36,33,28,61,55,50,24,36,38,38,38,39,35,39,36,33,30,35,57,74,50,57,76,27,33,42,29,40,26,48,30,41,32,50,97,88,45,74,47,62,37,89,62,49,44,64,32,71,32,62,63,67,90,48,95,78,60,65,28,68,37,65,50,72,51,75,45,82,46,46,53,69,25,35,35,43,46,25,40,30,28,23,49,59,40,39,39,32,45,60,39,39,40,41,36,40,36,34,78,46,67,132